Protein AF-A0A9P0ERM2-F1 (afdb_monomer)

pLDDT: mean 92.25, std 8.97, range [42.53, 98.69]

Organism: NCBI:txid160281

Foldseek 3Di:
DQPQADADEAEEEEAQQDADPPVVCVPQNGVQSLLVVLLVLLQVVVQVVDGNNHHYDYHYHYFHCAPPVGDDPCPVPHLYYHYDDDPDDCPDPDPSSVVVCVVLVPAPFKDKDFQPLDWDFAKDKFQFDPVQCVVVVVLCVVSIFIAGATDRIEMDGPPVRDDPQKDAGGDDPRYGGQWIDHQLRDTDGRGCLSDALVVRLVVVVVVCVVPVDDPVVNVVNNVRNPDDGDSSSVSNVVNVSSVRDD

InterPro domains:
  IPR029062 Class I glutamine amidotransferase-like [G3DSA:3.40.50.880] (44-106)
  IPR029062 Class I glutamine amidotransferase-like [G3DSA:3.40.50.880] (107-231)
  IPR029062 Class I glutamine amidotransferase-like [SSF52317] (65-201)
  IPR044992 Glutamine amidotransferase domain containing protein ChyE-like [PTHR42695] (108-242)

Solvent-accessible surface area (backbone atoms only — not comparable to full-atom values): 13890 Å² total; per-resi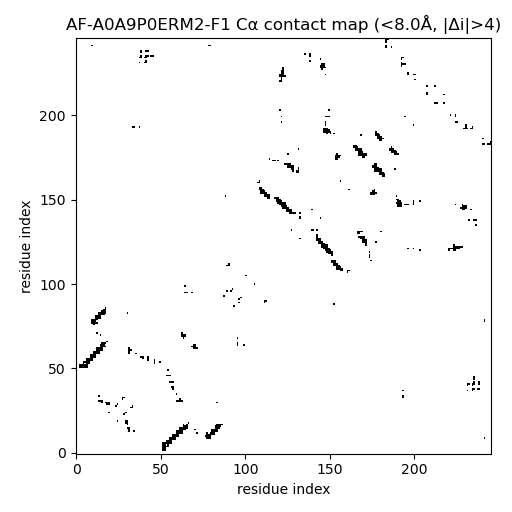due (Å²): 131,84,74,82,38,72,53,49,75,43,34,39,34,27,41,31,48,50,85,57,60,63,87,54,23,75,78,56,41,41,59,46,47,36,49,45,57,43,43,50,51,24,36,50,61,50,36,79,74,47,57,53,71,67,22,59,42,81,45,78,46,67,29,42,41,62,91,70,66,37,71,86,92,56,74,89,76,44,69,46,79,44,76,54,73,47,95,69,58,97,71,54,97,43,74,53,56,57,50,50,37,59,72,72,61,63,77,76,51,68,47,64,44,79,32,92,82,47,73,46,54,18,45,48,66,30,46,40,31,64,82,40,31,71,75,40,51,85,85,32,67,82,42,55,51,30,28,32,28,74,42,41,75,30,55,47,71,50,68,92,53,49,62,90,72,56,38,54,39,20,30,42,100,81,36,80,44,38,20,44,33,32,86,62,77,45,79,49,63,65,51,37,44,74,49,54,52,66,58,48,51,53,51,49,54,54,47,32,69,76,72,64,61,51,73,65,56,52,53,53,36,56,58,28,31,71,49,88,64,39,33,66,60,50,25,38,51,54,51,51,49,68,64,46,77,117

Radius of gyration: 18.24 Å; Cα contacts (8 Å, |Δi|>4): 408; chains: 1; bounding box: 44×38×58 Å

Mean predicted aligned error: 4.38 Å

Sequence (246 aa):
MAVTGKPRKLRLVTLRCFTIPDVIAQERGQFDRIFADWIDLAAEERNNKHGPSEQIAVEHQGYDVVDKDEYPQHLDKIDGLIITGSTASAYDDEPWVHKLSTFIKGSCGVRVAPNPKGWEIGVHEVGLNRPFVDRFPELLKAGNLSYQFLHQDNVSVEQAMLPANWVQVGTTPLCEVQGLFDPGHVLTLQGHPEFDSYINKLSTASLARARGFSNEEMHHYSQLIERGDSRQLAGQLVLEFFCQTS

Structure (mmCIF, N/CA/C/O backbone):
data_AF-A0A9P0ERM2-F1
#
_entry.id   AF-A0A9P0ERM2-F1
#
loop_
_atom_site.group_PDB
_atom_site.id
_atom_site.type_symbol
_atom_site.label_atom_id
_atom_site.label_alt_id
_atom_site.label_comp_id
_atom_site.label_asym_id
_atom_site.label_entity_id
_atom_site.label_seq_id
_atom_site.pdbx_PDB_ins_code
_atom_site.Cartn_x
_atom_site.Cartn_y
_atom_site.Cartn_z
_atom_site.occupancy
_atom_site.B_iso_or_equiv
_atom_site.auth_seq_id
_atom_site.auth_comp_id
_atom_site.auth_asym_id
_atom_site.auth_atom_id
_atom_site.pdbx_PDB_model_num
ATOM 1 N N . MET A 1 1 ? -15.573 15.125 35.779 1.00 42.53 1 MET A N 1
ATOM 2 C CA . MET A 1 1 ? -14.651 13.971 35.757 1.00 42.53 1 MET A CA 1
ATOM 3 C C . MET A 1 1 ? -14.365 13.672 34.298 1.00 42.53 1 MET A C 1
ATOM 5 O O . MET A 1 1 ? -15.318 13.442 33.567 1.00 42.53 1 MET A O 1
ATOM 9 N N . ALA A 1 2 ? -13.116 13.795 33.847 1.00 48.12 2 ALA A N 1
ATOM 10 C CA . ALA A 1 2 ? -12.763 13.419 32.481 1.00 48.12 2 ALA A CA 1
ATOM 11 C C . ALA A 1 2 ? -12.926 11.899 32.356 1.00 48.12 2 ALA A C 1
ATOM 13 O O . ALA A 1 2 ? -12.326 11.154 33.128 1.00 48.12 2 ALA A O 1
ATOM 14 N N . VAL A 1 3 ? -13.789 11.447 31.449 1.00 53.59 3 VAL A N 1
ATOM 15 C CA . VAL A 1 3 ? -13.937 10.024 31.141 1.00 53.59 3 VAL A CA 1
ATOM 16 C C . VAL A 1 3 ? -12.660 9.608 30.416 1.00 53.59 3 VAL A C 1
ATOM 18 O O . VAL A 1 3 ? -12.478 9.910 29.240 1.00 53.59 3 VAL A O 1
ATOM 21 N N . THR A 1 4 ? -11.732 8.978 31.132 1.00 58.62 4 THR A N 1
ATOM 22 C CA . THR A 1 4 ? -10.523 8.397 30.546 1.00 58.62 4 THR A CA 1
ATOM 23 C C . THR A 1 4 ? -10.911 7.089 29.857 1.00 58.62 4 THR A C 1
ATOM 25 O O . THR A 1 4 ? -10.848 6.018 30.460 1.00 58.62 4 THR A O 1
ATOM 28 N N . GLY A 1 5 ? -11.392 7.177 28.616 1.00 68.56 5 GLY A N 1
ATOM 29 C CA . GLY A 1 5 ? -11.561 6.006 27.758 1.00 68.56 5 GLY A CA 1
ATOM 30 C C . GLY A 1 5 ? -10.190 5.423 27.420 1.00 68.56 5 GLY A C 1
ATOM 31 O O . GLY A 1 5 ? -9.299 6.151 26.992 1.00 68.56 5 GLY A O 1
ATOM 32 N N . LYS A 1 6 ? -9.990 4.123 27.651 1.00 81.81 6 LYS A N 1
ATOM 33 C CA . LYS A 1 6 ? -8.801 3.425 27.148 1.00 81.81 6 LYS A CA 1
ATOM 34 C C . LYS A 1 6 ? -8.918 3.341 25.617 1.00 81.81 6 LYS A C 1
ATOM 36 O O . LYS A 1 6 ? -9.992 2.949 25.160 1.00 81.81 6 LYS A O 1
ATOM 41 N N . PRO A 1 7 ? -7.859 3.646 24.842 1.00 88.12 7 PRO A N 1
ATOM 42 C CA . PRO A 1 7 ? -7.905 3.518 23.388 1.00 88.12 7 PRO A CA 1
ATOM 43 C C . PRO A 1 7 ? -8.338 2.115 22.945 1.00 88.12 7 PRO A C 1
ATOM 45 O O . PRO A 1 7 ? -7.916 1.115 23.544 1.00 88.12 7 PRO A O 1
ATOM 48 N N . ARG A 1 8 ? -9.147 2.033 21.881 1.00 93.12 8 ARG A N 1
ATOM 49 C CA . ARG A 1 8 ? -9.412 0.776 21.172 1.00 93.12 8 ARG A CA 1
ATOM 50 C C . ARG A 1 8 ? -8.084 0.285 20.612 1.00 93.12 8 ARG A C 1
ATOM 52 O O . ARG A 1 8 ? -7.399 1.008 19.895 1.00 93.12 8 ARG A O 1
ATOM 59 N N . LYS A 1 9 ? -7.721 -0.947 20.949 1.00 95.25 9 LYS A N 1
ATOM 60 C CA . LYS A 1 9 ? -6.513 -1.575 20.427 1.00 95.25 9 LYS A CA 1
ATOM 61 C C . LYS A 1 9 ? -6.838 -2.311 19.126 1.00 95.25 9 LYS A C 1
ATOM 63 O O . LYS A 1 9 ? -7.780 -3.099 19.125 1.00 95.25 9 LYS A O 1
ATOM 68 N N . LEU A 1 10 ? -6.066 -2.060 18.070 1.00 96.25 10 LEU A N 1
ATOM 69 C CA . LEU A 1 10 ? -6.058 -2.839 16.829 1.00 96.25 10 LEU A CA 1
ATOM 70 C C . LEU A 1 10 ? -4.754 -3.631 16.749 1.00 96.25 10 LEU A C 1
ATOM 72 O O . LEU A 1 10 ? -3.684 -3.059 16.909 1.00 96.25 10 LEU A O 1
ATOM 76 N N . ARG A 1 11 ? -4.834 -4.937 16.520 1.00 97.38 11 ARG A N 1
ATOM 77 C CA . ARG A 1 11 ? -3.694 -5.851 16.401 1.00 97.38 11 ARG A CA 1
ATOM 78 C C . ARG A 1 11 ? -3.518 -6.194 14.932 1.00 97.38 11 ARG A C 1
ATOM 80 O O . ARG A 1 11 ? -4.272 -7.010 14.400 1.00 97.38 11 ARG A O 1
ATOM 87 N N . LEU A 1 12 ? -2.565 -5.544 14.282 1.00 97.88 12 LEU A N 1
ATOM 88 C CA . LEU A 1 12 ? -2.296 -5.721 12.863 1.00 97.88 12 LEU A CA 1
ATOM 89 C C . LEU A 1 12 ? -1.042 -6.567 12.675 1.00 97.88 12 LEU A C 1
ATOM 91 O O . LEU A 1 12 ? -0.016 -6.351 13.323 1.00 97.88 12 LEU A O 1
ATOM 95 N N . VAL A 1 13 ? -1.137 -7.537 11.773 1.00 98.00 13 VAL A N 1
ATOM 96 C CA . VAL A 1 13 ? -0.004 -8.367 11.374 1.00 98.00 13 VAL A CA 1
ATOM 97 C C . VAL A 1 13 ? 0.406 -8.032 9.948 1.00 98.00 13 VAL A C 1
ATOM 99 O O . VAL A 1 13 ? -0.425 -8.081 9.046 1.00 98.00 13 VAL A O 1
ATOM 102 N N . THR A 1 14 ? 1.694 -7.776 9.735 1.00 98.38 14 THR A N 1
ATOM 103 C CA . THR A 1 14 ? 2.283 -7.608 8.404 1.00 98.38 14 THR A CA 1
ATOM 104 C C . THR A 1 14 ? 2.993 -8.892 7.977 1.00 98.38 14 THR A C 1
ATOM 106 O O . THR A 1 14 ? 3.974 -9.306 8.596 1.00 98.38 14 THR A O 1
ATOM 109 N N . LEU A 1 15 ? 2.520 -9.508 6.895 1.00 98.12 15 LEU A N 1
ATOM 110 C CA . LEU A 1 15 ? 3.187 -10.600 6.190 1.00 98.12 15 LEU A CA 1
ATOM 111 C C . LEU A 1 15 ? 4.161 -9.999 5.171 1.00 98.12 15 LEU A C 1
ATOM 113 O O . LEU A 1 15 ? 3.762 -9.522 4.104 1.00 98.12 15 LEU A O 1
ATOM 117 N N . ARG A 1 16 ? 5.445 -9.977 5.529 1.00 96.88 16 ARG A N 1
ATOM 118 C CA . ARG A 1 16 ? 6.515 -9.406 4.714 1.00 96.88 16 ARG A CA 1
ATOM 119 C C . ARG A 1 16 ? 6.879 -10.365 3.586 1.00 96.88 16 ARG A C 1
ATOM 121 O O . ARG A 1 16 ? 7.437 -11.431 3.830 1.00 96.88 16 ARG A O 1
ATOM 128 N N . CYS A 1 17 ? 6.599 -9.935 2.360 1.00 96.19 17 CYS A N 1
ATOM 129 C CA . CYS A 1 17 ? 6.846 -10.675 1.121 1.00 96.19 17 CYS A CA 1
ATOM 130 C C . CYS A 1 17 ? 8.149 -10.257 0.411 1.00 96.19 17 CYS A C 1
ATOM 132 O O . CYS A 1 17 ? 8.432 -10.690 -0.703 1.00 96.19 17 CYS A O 1
ATOM 134 N N . PHE A 1 18 ? 8.947 -9.386 1.034 1.00 91.25 18 PHE A N 1
ATOM 135 C CA . PHE A 1 18 ? 10.238 -8.959 0.508 1.00 91.25 18 PHE A CA 1
ATOM 136 C C . PHE A 1 18 ? 11.150 -8.447 1.617 1.00 91.25 18 PHE A C 1
ATOM 138 O O . PHE A 1 18 ? 10.735 -7.631 2.445 1.00 91.25 18 PHE A O 1
ATOM 145 N N . THR A 1 19 ? 12.407 -8.875 1.581 1.00 90.31 19 THR A N 1
ATOM 146 C CA . THR A 1 19 ? 13.454 -8.362 2.462 1.00 90.31 19 THR A CA 1
ATOM 147 C C . THR A 1 19 ? 14.163 -7.196 1.786 1.00 90.31 19 THR A C 1
ATOM 149 O O . THR A 1 19 ? 14.868 -7.345 0.787 1.00 90.31 19 THR A O 1
ATOM 152 N N . ILE A 1 20 ? 13.981 -6.006 2.353 1.00 87.75 20 ILE A N 1
ATOM 153 C CA . ILE A 1 20 ? 14.678 -4.793 1.937 1.00 87.75 20 ILE A CA 1
ATOM 154 C C . ILE A 1 20 ? 16.179 -4.970 2.223 1.00 87.75 20 ILE A C 1
ATOM 156 O O . ILE A 1 20 ? 16.528 -5.392 3.330 1.00 87.75 20 ILE A O 1
ATOM 160 N N . PRO A 1 21 ? 17.080 -4.616 1.283 1.00 85.25 21 PRO A N 1
ATOM 161 C CA . PRO A 1 21 ? 18.519 -4.662 1.524 1.00 85.25 21 PRO A CA 1
ATOM 162 C C . PRO A 1 21 ? 18.934 -3.893 2.786 1.00 85.25 21 PRO A C 1
ATOM 164 O O . PRO A 1 21 ? 18.476 -2.770 3.005 1.00 85.25 21 PRO A O 1
ATOM 167 N N . ASP A 1 22 ? 19.862 -4.458 3.565 1.00 86.50 22 ASP A N 1
ATOM 168 C CA . ASP A 1 22 ? 20.266 -3.947 4.887 1.00 86.50 22 ASP A CA 1
ATOM 169 C C . ASP A 1 22 ? 20.599 -2.454 4.909 1.00 86.50 22 ASP A C 1
ATOM 171 O O . ASP A 1 22 ? 20.231 -1.752 5.845 1.00 86.50 22 ASP A O 1
ATOM 175 N N . VAL A 1 23 ? 21.257 -1.946 3.864 1.00 81.19 23 VAL A N 1
ATOM 176 C CA . VAL A 1 23 ? 21.637 -0.526 3.765 1.00 81.19 23 VAL A CA 1
ATOM 177 C C . VAL A 1 23 ? 20.432 0.419 3.814 1.00 81.19 23 VAL A C 1
ATOM 179 O O . VAL A 1 23 ? 20.548 1.520 4.337 1.00 81.19 23 VAL A O 1
ATOM 182 N N . ILE A 1 24 ? 19.276 -0.013 3.306 1.00 81.38 24 ILE A N 1
ATOM 183 C CA . ILE A 1 24 ? 18.017 0.743 3.356 1.00 81.38 24 ILE A CA 1
ATOM 184 C C . ILE A 1 24 ? 17.272 0.405 4.651 1.00 81.38 24 ILE A C 1
ATOM 186 O O . ILE A 1 24 ? 16.759 1.297 5.328 1.00 81.38 24 ILE A O 1
ATOM 190 N N . ALA A 1 25 ? 17.244 -0.877 5.027 1.00 87.62 25 ALA A N 1
ATOM 191 C CA . ALA A 1 25 ? 16.528 -1.344 6.209 1.00 87.62 25 ALA A CA 1
ATOM 192 C C . ALA A 1 25 ? 17.102 -0.791 7.525 1.00 87.62 25 ALA A C 1
ATOM 194 O O . ALA A 1 25 ? 16.366 -0.633 8.493 1.00 87.62 25 ALA A O 1
ATOM 195 N N . GLN A 1 26 ? 18.390 -0.445 7.577 1.00 87.69 26 GLN A N 1
ATOM 196 C CA . GLN A 1 26 ? 18.988 0.233 8.731 1.00 87.69 26 GLN A CA 1
ATOM 197 C C . GLN A 1 26 ? 18.432 1.648 8.946 1.00 87.69 26 GLN A C 1
ATOM 199 O O . GLN A 1 26 ? 18.364 2.104 10.084 1.00 87.69 26 GLN A O 1
ATOM 204 N N . GLU A 1 27 ? 18.032 2.337 7.875 1.00 86.06 27 GLU A N 1
ATOM 205 C CA . GLU A 1 27 ? 17.506 3.705 7.940 1.00 86.06 27 GLU A CA 1
ATOM 206 C C . GLU A 1 27 ? 15.979 3.731 8.078 1.00 86.06 27 GLU A C 1
ATOM 208 O O . GLU A 1 27 ? 15.435 4.558 8.807 1.00 86.06 27 GLU A O 1
ATOM 213 N N . ARG A 1 28 ? 15.278 2.842 7.363 1.00 87.25 28 ARG A N 1
ATOM 214 C CA . ARG A 1 28 ? 13.808 2.850 7.244 1.00 87.25 28 ARG A CA 1
ATOM 215 C C . ARG A 1 28 ? 13.112 1.670 7.923 1.00 87.25 28 ARG A C 1
ATOM 217 O O . ARG A 1 28 ? 11.892 1.674 8.047 1.00 87.25 28 ARG A O 1
ATOM 224 N N . GLY A 1 29 ? 13.866 0.668 8.361 1.00 92.38 29 GLY A N 1
ATOM 225 C CA . GLY A 1 29 ? 13.322 -0.626 8.751 1.00 92.38 29 GLY A CA 1
ATOM 226 C C . GLY A 1 29 ? 12.928 -1.490 7.550 1.00 92.38 29 GLY A C 1
ATOM 227 O O . GLY A 1 29 ? 12.983 -1.075 6.393 1.00 92.38 29 GLY A O 1
ATOM 228 N N . GLN A 1 30 ? 12.548 -2.730 7.846 1.00 94.25 30 GLN A N 1
ATOM 229 C CA . GLN A 1 30 ? 11.901 -3.625 6.886 1.00 94.25 30 GLN A CA 1
ATOM 230 C C . GLN A 1 30 ? 10.444 -3.186 6.641 1.00 94.25 30 GLN A C 1
ATOM 232 O O . GLN A 1 30 ? 9.932 -2.313 7.347 1.00 94.25 30 GLN A O 1
ATOM 237 N N . PHE A 1 31 ? 9.749 -3.777 5.661 1.00 93.69 31 PHE A N 1
ATOM 238 C CA . PHE A 1 31 ? 8.382 -3.351 5.321 1.00 93.69 31 PHE A CA 1
ATOM 239 C C . PHE A 1 31 ? 7.397 -3.394 6.492 1.00 93.69 31 PHE A C 1
ATOM 241 O O . PHE A 1 31 ? 6.557 -2.511 6.609 1.00 93.69 31 PHE A O 1
ATOM 248 N N . ASP A 1 32 ? 7.526 -4.355 7.400 1.00 94.56 32 ASP A N 1
ATOM 249 C CA . ASP A 1 32 ? 6.744 -4.412 8.635 1.00 94.56 32 ASP A CA 1
ATOM 250 C C . ASP A 1 32 ? 6.894 -3.150 9.492 1.00 94.56 32 ASP A C 1
ATOM 252 O O . ASP A 1 32 ? 5.901 -2.672 10.038 1.00 94.56 32 ASP A O 1
ATOM 256 N N . ARG A 1 33 ? 8.088 -2.545 9.541 1.00 95.81 33 ARG A N 1
ATOM 257 C CA . ARG A 1 33 ? 8.290 -1.255 10.210 1.00 95.81 33 ARG A CA 1
ATOM 258 C C . ARG A 1 33 ? 7.727 -0.086 9.401 1.00 95.81 33 ARG A C 1
ATOM 260 O O . ARG A 1 33 ? 7.087 0.778 9.988 1.00 95.81 33 ARG A O 1
ATOM 267 N N . ILE A 1 34 ? 7.923 -0.078 8.082 1.00 95.56 34 ILE A N 1
ATOM 268 C CA . ILE A 1 34 ? 7.422 0.986 7.191 1.00 95.56 34 ILE A CA 1
ATOM 269 C C . ILE A 1 34 ? 5.892 1.087 7.268 1.00 95.56 34 ILE A C 1
ATOM 271 O O . ILE A 1 34 ? 5.355 2.179 7.446 1.00 95.56 34 ILE A O 1
ATOM 275 N N . PHE A 1 35 ? 5.189 -0.047 7.187 1.00 97.19 35 PHE A N 1
ATOM 276 C CA . PHE A 1 35 ? 3.737 -0.091 7.359 1.00 97.19 35 PHE A CA 1
ATOM 277 C C . PHE A 1 35 ? 3.322 0.319 8.773 1.00 97.19 35 PHE A C 1
ATOM 279 O O . PHE A 1 35 ? 2.360 1.070 8.913 1.00 97.19 35 PHE A O 1
ATOM 286 N N . ALA A 1 36 ? 4.050 -0.121 9.807 1.00 97.50 36 ALA A N 1
ATOM 287 C CA . ALA A 1 36 ? 3.749 0.264 11.182 1.00 97.50 36 ALA A CA 1
ATOM 288 C C . ALA A 1 36 ? 3.816 1.784 11.381 1.00 97.50 36 ALA A C 1
ATOM 290 O O . ALA A 1 36 ? 2.845 2.377 11.841 1.00 97.50 36 ALA A O 1
ATOM 291 N N . ASP A 1 37 ? 4.906 2.422 10.946 1.00 96.81 37 ASP A N 1
ATOM 292 C CA . ASP A 1 37 ? 5.088 3.874 11.047 1.00 96.81 37 ASP A CA 1
ATOM 293 C C . ASP A 1 37 ? 4.026 4.644 10.246 1.00 96.81 37 ASP A C 1
ATOM 295 O O . ASP A 1 37 ? 3.493 5.654 10.708 1.00 96.81 37 ASP A O 1
ATOM 299 N N . TRP A 1 38 ? 3.681 4.158 9.050 1.00 97.38 38 TRP A N 1
ATOM 300 C CA . TRP A 1 38 ? 2.667 4.784 8.201 1.00 97.38 38 TRP A CA 1
ATOM 301 C C . TRP A 1 38 ? 1.256 4.712 8.808 1.00 97.38 38 TRP A C 1
ATOM 303 O O . TRP A 1 38 ? 0.516 5.698 8.777 1.00 97.38 38 TRP A O 1
ATOM 313 N N . ILE A 1 39 ? 0.894 3.575 9.406 1.00 98.19 39 ILE A N 1
ATOM 314 C CA . ILE A 1 39 ? -0.397 3.391 10.080 1.00 98.19 39 ILE A CA 1
ATOM 315 C C . ILE A 1 39 ? -0.441 4.116 11.431 1.00 98.19 39 ILE A C 1
ATOM 317 O O . ILE A 1 39 ? -1.478 4.685 1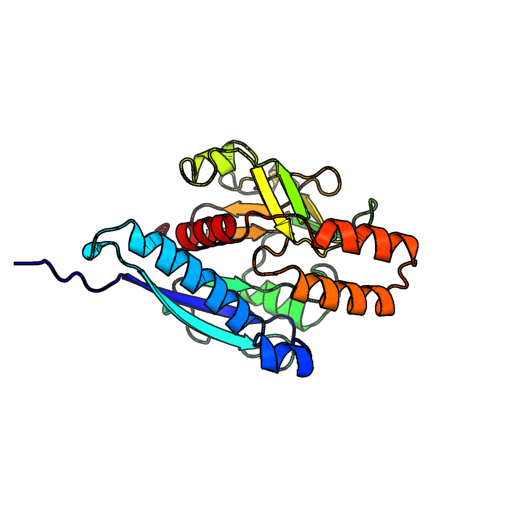1.773 1.00 98.19 39 ILE A O 1
ATOM 321 N N . ASP A 1 40 ? 0.662 4.153 12.179 1.00 97.88 40 ASP A N 1
ATOM 322 C CA . ASP A 1 40 ? 0.748 4.898 13.439 1.00 97.88 40 ASP A CA 1
ATOM 323 C C . ASP A 1 40 ? 0.570 6.403 13.203 1.00 97.88 40 ASP A C 1
ATOM 325 O O . ASP A 1 40 ? -0.166 7.052 13.949 1.00 97.88 40 ASP A O 1
ATOM 329 N N . LEU A 1 41 ? 1.142 6.945 12.121 1.00 97.50 41 LEU A N 1
ATOM 330 C CA . LEU A 1 41 ? 0.906 8.331 11.709 1.00 97.50 41 LEU A CA 1
ATOM 331 C C . LEU A 1 41 ? -0.579 8.585 11.408 1.00 97.50 41 LEU A C 1
ATOM 333 O O . LEU A 1 41 ? -1.154 9.563 11.888 1.00 97.50 41 LEU A O 1
ATOM 337 N N . ALA A 1 42 ? -1.229 7.690 10.659 1.00 97.81 42 ALA A N 1
ATOM 338 C CA . ALA A 1 42 ? -2.662 7.798 10.386 1.00 97.81 42 ALA A CA 1
ATOM 339 C C . ALA A 1 42 ? -3.500 7.733 11.676 1.00 97.81 42 ALA A C 1
ATOM 341 O O . ALA A 1 42 ? -4.483 8.467 11.824 1.00 97.81 42 ALA A O 1
ATOM 342 N N . ALA A 1 43 ? -3.100 6.885 12.631 1.00 97.56 43 ALA A N 1
ATOM 343 C CA . ALA A 1 43 ? -3.759 6.764 13.925 1.00 97.56 43 ALA A CA 1
ATOM 344 C C . ALA A 1 43 ? -3.590 8.036 14.757 1.00 97.56 43 ALA A C 1
ATOM 346 O O . ALA A 1 43 ? -4.572 8.507 15.326 1.00 97.56 43 ALA A O 1
ATOM 347 N N . GLU A 1 44 ? -2.400 8.636 14.780 1.00 97.00 44 GLU A N 1
ATOM 348 C CA . GLU A 1 44 ? -2.137 9.916 15.441 1.00 97.00 44 GLU A CA 1
ATOM 349 C C . GLU A 1 44 ? -2.990 11.049 14.847 1.00 97.00 44 GLU A C 1
ATOM 351 O O . GLU A 1 44 ? -3.692 11.757 15.575 1.00 97.00 44 GLU A O 1
ATOM 356 N N . GLU A 1 45 ? -3.007 11.190 13.520 1.00 95.75 45 GLU A N 1
ATOM 357 C CA . GLU A 1 45 ? -3.801 12.211 12.828 1.00 95.75 45 GLU A CA 1
ATOM 358 C C . GLU A 1 45 ? -5.303 12.060 13.085 1.00 95.75 45 GLU A C 1
ATOM 360 O O . GLU A 1 45 ? -6.014 13.056 13.268 1.00 95.75 45 GLU A O 1
ATOM 365 N N . ARG A 1 46 ? -5.793 10.816 13.117 1.00 94.06 46 ARG A N 1
ATOM 366 C CA . ARG A 1 46 ? -7.174 10.503 13.484 1.00 94.06 46 ARG A CA 1
ATOM 367 C C . ARG A 1 46 ? -7.435 10.871 14.941 1.00 94.06 46 ARG A C 1
ATOM 369 O O . ARG A 1 46 ? -8.394 11.583 15.230 1.00 94.06 46 ARG A O 1
ATOM 376 N N . ASN A 1 47 ? -6.586 10.416 15.852 1.00 95.62 47 ASN A N 1
ATOM 377 C CA . ASN A 1 47 ? -6.699 10.624 17.291 1.00 95.62 47 ASN A CA 1
ATOM 378 C C . ASN A 1 47 ? -6.734 12.109 17.676 1.00 95.62 47 ASN A C 1
ATOM 380 O O . ASN A 1 47 ? -7.523 12.489 18.541 1.00 95.62 47 ASN A O 1
ATOM 384 N N . ASN A 1 48 ? -5.980 12.957 16.971 1.00 95.19 48 ASN A N 1
ATOM 385 C CA . ASN A 1 48 ? -5.987 14.415 17.144 1.00 95.19 48 ASN A CA 1
ATOM 386 C C . ASN A 1 48 ? -7.344 15.075 16.832 1.00 95.19 48 ASN A C 1
ATOM 388 O O . ASN A 1 48 ? -7.593 16.204 17.255 1.00 95.19 48 ASN A O 1
ATOM 392 N N . LYS A 1 49 ? -8.228 14.386 16.100 1.00 93.00 49 LYS A N 1
ATOM 393 C CA . LYS A 1 49 ? -9.566 14.867 15.716 1.00 93.00 49 LYS A CA 1
ATOM 394 C C . LYS A 1 49 ? -10.696 14.256 16.554 1.00 93.00 49 LYS A C 1
ATOM 396 O O . LYS A 1 49 ? -11.847 14.637 16.359 1.00 93.00 49 LYS A O 1
ATOM 401 N N . HIS A 1 50 ? -10.395 13.326 17.463 1.00 92.12 50 HIS A N 1
ATOM 402 C CA . HIS A 1 50 ? -11.396 12.520 18.168 1.00 92.12 50 HIS A CA 1
ATOM 403 C C . HIS A 1 50 ? -11.261 12.602 19.693 1.00 92.12 50 HIS A C 1
ATOM 405 O O . HIS A 1 50 ? -10.195 12.894 20.236 1.00 92.12 50 HIS A O 1
ATOM 411 N N . GLY A 1 51 ? -12.353 12.329 20.413 1.00 91.62 51 GLY A N 1
ATOM 412 C CA . GLY A 1 51 ? -12.349 12.333 21.877 1.00 91.62 51 GLY A CA 1
ATOM 413 C C . GLY A 1 51 ? -11.602 11.132 22.485 1.00 91.62 51 GLY A C 1
ATOM 414 O O . GLY A 1 51 ? -11.315 10.160 21.784 1.00 91.62 51 GLY A O 1
ATOM 415 N N . PRO A 1 52 ? -11.320 11.132 23.805 1.00 88.94 52 PRO A N 1
ATOM 416 C CA . PRO A 1 52 ? -10.622 10.031 24.486 1.00 88.94 52 PRO A CA 1
ATOM 417 C C . PRO A 1 52 ? -11.262 8.642 24.317 1.00 88.94 52 PRO A C 1
ATOM 419 O O . PRO A 1 52 ? -10.561 7.636 24.318 1.00 88.94 52 PRO A O 1
ATOM 422 N N . SER A 1 53 ? -12.588 8.565 24.167 1.00 88.25 53 SER A N 1
ATOM 423 C CA . SER A 1 53 ? -13.325 7.305 23.975 1.00 88.25 53 SER A CA 1
ATOM 424 C C . SER A 1 53 ? -13.201 6.708 22.573 1.00 88.25 53 SER A C 1
ATOM 426 O O . SER A 1 53 ? -13.579 5.560 22.370 1.00 88.25 53 SER A O 1
ATOM 428 N N . GLU A 1 54 ? -12.706 7.482 21.614 1.00 90.75 54 GLU A N 1
ATOM 429 C CA . GLU A 1 54 ? -12.618 7.114 20.197 1.00 90.75 54 GLU A CA 1
ATOM 430 C C . GLU A 1 54 ? -11.169 6.911 19.746 1.00 90.75 54 GLU A C 1
ATOM 432 O O . GLU A 1 54 ? -10.912 6.689 18.564 1.00 90.75 54 GLU A O 1
ATOM 437 N N . GLN A 1 55 ? -10.224 7.006 20.682 1.00 94.62 55 GLN A N 1
ATOM 438 C CA . GLN A 1 55 ? -8.800 6.860 20.422 1.00 94.62 55 GLN A CA 1
ATOM 439 C C . GLN A 1 55 ? -8.470 5.442 19.967 1.00 94.62 55 GLN A C 1
ATOM 441 O O . GLN A 1 55 ? -9.037 4.467 20.470 1.00 94.62 55 GLN A O 1
ATOM 446 N N . ILE A 1 56 ? -7.501 5.334 19.067 1.00 95.38 56 ILE A N 1
ATOM 447 C CA . ILE A 1 56 ? -7.007 4.066 18.538 1.00 95.38 56 ILE A CA 1
ATOM 448 C C . ILE A 1 56 ? -5.526 3.929 18.859 1.00 95.38 56 ILE A C 1
ATOM 450 O O . ILE A 1 56 ? -4.755 4.871 18.701 1.00 95.38 56 ILE A O 1
ATOM 454 N N . ALA A 1 57 ? -5.135 2.744 19.310 1.00 95.75 57 ALA A N 1
ATOM 455 C CA . ALA A 1 57 ? -3.742 2.348 19.439 1.00 95.75 57 ALA A CA 1
ATOM 456 C C . ALA A 1 57 ? -3.515 1.089 18.606 1.00 95.75 57 ALA A C 1
ATOM 458 O O . ALA A 1 57 ? -4.291 0.136 18.712 1.00 95.75 57 ALA A O 1
ATOM 459 N N . VAL A 1 58 ? -2.458 1.076 17.801 1.00 97.50 58 VAL A N 1
ATOM 460 C CA . VAL A 1 58 ? -2.144 -0.056 16.933 1.00 97.50 58 VAL A CA 1
ATOM 461 C C . VAL A 1 58 ? -0.994 -0.858 17.539 1.00 97.50 58 VAL A C 1
ATOM 463 O O . VAL A 1 58 ? -0.016 -0.312 18.042 1.00 97.50 58 VAL A O 1
ATOM 466 N N . GLU A 1 59 ? -1.158 -2.173 17.579 1.00 97.69 59 GLU A N 1
ATOM 467 C CA . GLU A 1 59 ? -0.137 -3.141 17.951 1.00 97.69 59 GLU A CA 1
ATOM 468 C C . GLU A 1 59 ? 0.270 -3.886 16.685 1.00 97.69 59 GLU A C 1
ATOM 470 O O . GLU A 1 59 ? -0.570 -4.512 16.040 1.00 97.69 59 GLU A O 1
ATOM 475 N N . HIS A 1 60 ? 1.552 -3.798 16.339 1.00 98.06 60 HIS A N 1
ATOM 476 C CA . HIS A 1 60 ? 2.093 -4.334 15.094 1.00 98.06 60 HIS A CA 1
ATOM 477 C C . HIS A 1 60 ? 2.927 -5.582 15.348 1.00 98.06 60 HIS A C 1
ATOM 479 O O . HIS A 1 60 ? 3.709 -5.636 16.302 1.00 98.06 60 HIS A O 1
ATOM 485 N N . GLN A 1 61 ? 2.818 -6.557 14.452 1.00 97.38 61 GLN A N 1
ATOM 486 C CA . GLN A 1 61 ? 3.694 -7.722 14.426 1.00 97.38 61 GLN A CA 1
ATOM 487 C C . GLN A 1 61 ? 4.048 -8.099 12.982 1.00 97.38 61 GLN A C 1
ATOM 489 O O . GLN A 1 61 ? 3.172 -8.210 12.131 1.00 97.38 61 GLN A O 1
ATOM 494 N N . GLY A 1 62 ? 5.337 -8.300 12.709 1.00 97.31 62 GLY A N 1
ATOM 495 C CA . GLY A 1 62 ? 5.846 -8.696 11.396 1.00 97.31 62 GLY A CA 1
ATOM 496 C C . GLY A 1 62 ? 6.184 -10.184 11.326 1.00 97.31 62 GLY A C 1
ATOM 497 O O . GLY A 1 62 ? 6.712 -10.742 12.289 1.00 97.31 62 GLY A O 1
ATOM 498 N N . TYR A 1 63 ? 5.913 -10.802 10.178 1.00 97.69 63 TYR A N 1
ATOM 499 C CA . TYR A 1 63 ? 6.289 -12.178 9.855 1.00 97.69 63 TYR A CA 1
ATOM 500 C C . TYR A 1 63 ? 6.949 -12.233 8.480 1.00 97.69 63 TYR A C 1
ATOM 502 O O . TYR A 1 63 ? 6.416 -11.682 7.518 1.00 97.69 63 TYR A O 1
ATOM 510 N N . ASP A 1 64 ? 8.102 -12.890 8.386 1.00 97.25 64 ASP A N 1
ATOM 511 C CA . ASP A 1 64 ? 8.816 -13.081 7.125 1.00 97.25 64 ASP A CA 1
ATOM 512 C C . ASP A 1 64 ? 8.346 -14.367 6.442 1.00 97.25 64 ASP A C 1
ATOM 514 O O . ASP A 1 64 ? 8.762 -15.470 6.806 1.00 97.25 64 ASP A O 1
ATOM 518 N N . VAL A 1 65 ? 7.449 -14.221 5.466 1.00 97.25 65 VAL A N 1
ATOM 519 C CA . VAL A 1 65 ? 6.805 -15.370 4.815 1.00 97.25 65 VAL A CA 1
ATOM 520 C C . VAL A 1 65 ? 7.637 -15.965 3.678 1.00 97.25 65 VAL A C 1
ATOM 522 O O . VAL A 1 65 ? 7.283 -17.031 3.176 1.00 97.25 65 VAL A O 1
ATOM 525 N N . VAL A 1 66 ? 8.720 -15.294 3.269 1.00 96.19 66 VAL A N 1
ATOM 526 C CA . VAL A 1 66 ? 9.538 -15.687 2.111 1.00 96.19 66 VAL A CA 1
ATOM 527 C C . VAL A 1 66 ? 10.818 -16.363 2.567 1.00 96.19 66 VAL A C 1
ATOM 529 O O . VAL A 1 66 ? 11.043 -17.527 2.244 1.00 96.19 66 VAL A O 1
ATOM 532 N N . ASP A 1 67 ? 11.639 -15.661 3.347 1.00 95.00 67 ASP A N 1
ATOM 533 C CA . ASP A 1 67 ? 12.987 -16.124 3.680 1.00 95.00 67 ASP A CA 1
ATOM 534 C C . ASP A 1 67 ? 12.989 -17.040 4.908 1.00 95.00 67 ASP A C 1
ATOM 536 O O . ASP A 1 67 ? 13.836 -17.928 5.031 1.00 95.00 67 ASP A O 1
ATOM 540 N N . LYS A 1 68 ? 12.043 -16.831 5.833 1.00 96.44 68 LYS A N 1
ATOM 541 C CA . LYS A 1 68 ? 11.960 -17.592 7.093 1.00 96.44 68 LYS A CA 1
ATOM 542 C C . LYS A 1 68 ? 10.749 -18.508 7.201 1.00 96.44 68 LYS A C 1
ATOM 544 O O . LYS A 1 68 ? 10.685 -19.301 8.139 1.00 96.44 68 LYS A O 1
ATOM 549 N N . ASP A 1 69 ? 9.816 -18.409 6.259 1.00 96.38 69 ASP A N 1
ATOM 550 C CA . ASP A 1 69 ? 8.581 -19.193 6.245 1.00 96.38 69 ASP A CA 1
ATOM 551 C C . ASP A 1 69 ? 7.750 -19.047 7.544 1.00 96.38 69 ASP A C 1
ATOM 553 O O . ASP A 1 69 ? 7.135 -19.993 8.047 1.00 96.38 69 ASP A O 1
ATOM 557 N N . GLU A 1 70 ? 7.750 -17.843 8.120 1.00 96.75 70 GLU A N 1
ATOM 558 C CA . GLU A 1 70 ? 7.093 -17.532 9.388 1.00 96.75 70 GLU A CA 1
ATOM 559 C C . GLU A 1 70 ? 5.670 -17.011 9.150 1.00 96.75 70 GLU A C 1
ATOM 561 O O . GLU A 1 70 ? 5.442 -16.149 8.311 1.00 96.75 70 GLU A O 1
ATOM 566 N N . TYR A 1 71 ? 4.701 -17.503 9.927 1.00 96.81 71 TYR A N 1
ATOM 567 C CA . TYR A 1 71 ? 3.294 -17.094 9.854 1.00 96.81 71 TYR A CA 1
ATOM 568 C C . TYR A 1 71 ? 2.695 -16.981 11.267 1.00 96.81 71 TYR A C 1
ATOM 570 O O . TYR A 1 71 ? 3.133 -17.698 12.179 1.00 96.81 71 TYR A O 1
ATOM 578 N N . PRO A 1 72 ? 1.668 -16.136 11.483 1.00 95.56 72 PRO A N 1
ATOM 579 C CA . PRO A 1 72 ? 0.969 -16.079 12.761 1.00 95.56 72 PRO A CA 1
ATOM 580 C C . PRO A 1 72 ? 0.236 -17.396 13.044 1.00 95.56 72 PRO A C 1
ATOM 582 O O . PRO A 1 72 ? -0.5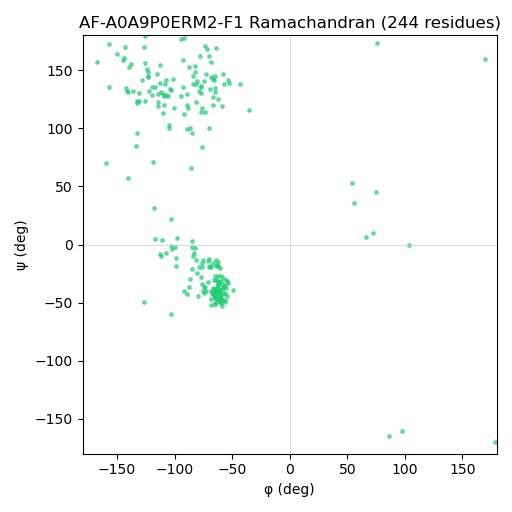17 -17.906 12.218 1.00 95.56 72 PRO A O 1
ATOM 585 N N . GLN A 1 73 ? 0.419 -17.934 14.252 1.00 92.50 73 GLN A N 1
ATOM 586 C CA . GLN A 1 73 ? -0.208 -19.198 14.671 1.00 92.50 73 GLN A CA 1
ATOM 587 C C . GLN A 1 73 ? -1.681 -19.044 15.086 1.00 92.50 73 GLN A C 1
ATOM 589 O O . GLN A 1 73 ? -2.416 -20.028 15.139 1.00 92.50 73 GLN A O 1
ATOM 594 N N . HIS A 1 74 ? -2.111 -17.819 15.403 1.00 92.06 74 HIS A N 1
ATOM 595 C CA . HIS A 1 74 ? -3.417 -17.520 15.993 1.00 92.06 74 HIS A CA 1
ATOM 596 C C . HIS A 1 74 ? -4.088 -16.343 15.279 1.00 92.06 74 HIS A C 1
ATOM 598 O O . HIS A 1 74 ? -3.981 -15.196 15.715 1.00 92.06 74 HIS A O 1
ATOM 604 N N . LEU A 1 75 ? -4.786 -16.628 14.176 1.00 91.12 75 LEU A N 1
ATOM 605 C CA . LEU A 1 75 ? -5.548 -15.620 13.426 1.00 91.12 75 LEU A CA 1
ATOM 606 C C . LEU A 1 75 ? -6.767 -15.087 14.200 1.00 91.12 75 LEU A C 1
ATOM 608 O O . LEU A 1 75 ? -7.243 -13.996 13.923 1.00 91.12 75 LEU A O 1
ATOM 612 N N . ASP A 1 76 ? -7.241 -15.812 15.213 1.00 91.94 76 ASP A N 1
ATOM 613 C CA . ASP A 1 76 ? -8.311 -15.393 16.129 1.00 91.94 76 ASP A CA 1
ATOM 614 C C . ASP A 1 76 ? -7.891 -14.260 17.085 1.00 91.94 76 ASP A C 1
ATOM 616 O O . ASP A 1 76 ? -8.728 -13.658 17.759 1.00 91.94 76 ASP A O 1
ATOM 620 N N . LYS A 1 77 ? -6.587 -13.968 17.164 1.00 93.50 77 LYS A N 1
ATOM 621 C CA . LYS A 1 77 ? -6.022 -12.952 18.062 1.00 93.50 77 LYS A CA 1
ATOM 622 C C . LYS A 1 77 ? -5.650 -11.651 17.365 1.00 93.50 77 LYS A C 1
ATOM 624 O O . LYS A 1 77 ? -5.190 -10.745 18.060 1.00 93.50 77 LYS A O 1
ATOM 629 N N . ILE A 1 78 ? -5.835 -11.554 16.055 1.00 94.88 78 ILE A N 1
ATOM 630 C CA . ILE A 1 78 ? -5.503 -10.362 15.273 1.00 94.88 78 ILE A CA 1
ATOM 631 C C . ILE A 1 78 ? -6.778 -9.717 14.740 1.00 94.88 78 ILE A C 1
ATOM 633 O O . ILE A 1 78 ? -7.796 -10.384 14.578 1.00 94.88 78 ILE A O 1
ATOM 637 N N . ASP A 1 79 ? -6.713 -8.416 14.489 1.00 95.44 79 ASP A N 1
ATOM 638 C CA . ASP A 1 79 ? -7.825 -7.640 13.938 1.00 95.44 79 ASP A CA 1
ATOM 639 C C . ASP A 1 79 ? -7.669 -7.430 12.420 1.00 95.44 79 ASP A C 1
ATOM 641 O O . ASP A 1 79 ? -8.649 -7.149 11.737 1.00 95.44 79 ASP A O 1
ATOM 645 N N . GLY A 1 80 ? -6.459 -7.598 11.871 1.00 95.69 80 GLY A N 1
ATOM 646 C CA . GLY A 1 80 ? -6.217 -7.467 10.436 1.00 95.69 80 GLY A CA 1
ATOM 647 C C . GLY A 1 80 ? -4.856 -7.991 9.980 1.00 95.69 80 GLY A C 1
ATOM 648 O O . GLY A 1 80 ? -3.906 -8.078 10.763 1.00 95.69 80 GLY A O 1
ATOM 649 N N . LEU A 1 81 ? -4.781 -8.328 8.692 1.00 96.88 81 LEU A N 1
ATOM 650 C CA . LEU A 1 81 ? -3.555 -8.697 7.987 1.00 96.88 81 LEU A CA 1
ATOM 651 C C . LEU A 1 81 ? -3.212 -7.629 6.944 1.00 96.88 81 LEU A C 1
ATOM 653 O O . LEU A 1 81 ? -4.086 -7.153 6.224 1.00 96.88 81 LEU A O 1
ATOM 657 N N . ILE A 1 82 ? -1.927 -7.313 6.836 1.00 97.88 82 ILE A N 1
ATOM 658 C CA . ILE A 1 82 ? -1.320 -6.544 5.752 1.00 97.88 82 ILE A CA 1
ATOM 659 C C . ILE A 1 82 ? -0.376 -7.493 5.021 1.00 97.88 82 ILE A C 1
ATOM 661 O O . ILE A 1 82 ? 0.446 -8.156 5.648 1.00 97.88 82 ILE A O 1
ATOM 665 N N . ILE A 1 83 ? -0.485 -7.568 3.700 1.00 97.25 83 ILE A N 1
ATOM 666 C CA . ILE A 1 83 ? 0.397 -8.380 2.858 1.00 97.25 83 ILE A CA 1
ATOM 667 C C . ILE A 1 83 ? 1.175 -7.409 1.986 1.00 97.25 83 ILE A C 1
ATOM 669 O O . ILE A 1 83 ? 0.573 -6.622 1.258 1.00 97.25 83 ILE A O 1
ATOM 673 N N . THR A 1 84 ? 2.499 -7.411 2.109 1.00 95.94 84 THR A N 1
ATOM 674 C CA . THR A 1 84 ? 3.337 -6.454 1.377 1.00 95.94 84 THR A CA 1
ATOM 675 C C . THR A 1 84 ? 3.496 -6.877 -0.081 1.00 95.94 84 THR A C 1
ATOM 677 O O . THR A 1 84 ? 3.333 -8.048 -0.419 1.00 95.94 84 THR A O 1
ATOM 680 N N . GLY A 1 85 ? 3.904 -5.940 -0.938 1.00 91.88 85 GLY A N 1
ATOM 681 C CA . GLY A 1 85 ? 4.403 -6.288 -2.267 1.00 91.88 85 GLY A CA 1
ATOM 682 C C . GLY A 1 85 ? 5.699 -7.110 -2.215 1.00 91.88 85 GLY A C 1
ATOM 683 O O . GLY A 1 85 ? 6.347 -7.228 -1.166 1.00 91.88 85 GLY A O 1
ATOM 684 N N . SER A 1 86 ? 6.082 -7.646 -3.373 1.00 91.88 86 SER A N 1
ATOM 685 C CA . SER A 1 86 ? 7.321 -8.395 -3.592 1.00 91.88 86 SER A CA 1
ATOM 686 C C . SER A 1 86 ? 7.924 -8.110 -4.963 1.00 91.88 86 SER A C 1
ATOM 688 O O . SER A 1 86 ? 7.292 -7.497 -5.817 1.00 91.88 86 SER A O 1
ATOM 690 N N . THR A 1 87 ? 9.152 -8.577 -5.200 1.00 87.50 87 THR A N 1
ATOM 691 C CA . THR A 1 87 ? 9.738 -8.587 -6.552 1.00 87.50 87 THR A CA 1
ATOM 692 C C . THR A 1 87 ? 9.180 -9.693 -7.445 1.00 87.50 87 THR A C 1
ATOM 694 O O . THR A 1 87 ? 9.347 -9.605 -8.660 1.00 87.50 87 THR A O 1
ATOM 697 N N . ALA A 1 88 ? 8.567 -10.724 -6.856 1.00 89.38 88 ALA A N 1
ATOM 698 C CA . ALA A 1 88 ? 7.774 -11.706 -7.587 1.00 89.38 88 ALA A CA 1
ATOM 699 C C . ALA A 1 88 ? 6.357 -11.169 -7.817 1.00 89.38 88 ALA A C 1
ATOM 701 O O . ALA A 1 88 ? 5.824 -10.441 -6.973 1.00 89.38 88 ALA A O 1
ATOM 702 N N . SER A 1 89 ? 5.754 -11.561 -8.930 1.00 90.75 89 SER A N 1
ATOM 703 C CA . SER A 1 89 ? 4.361 -11.283 -9.261 1.00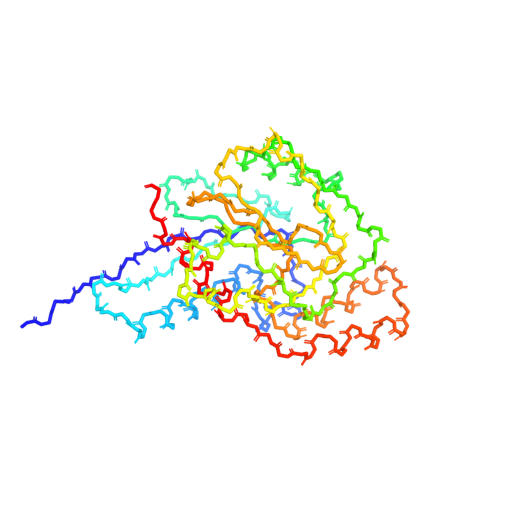 90.75 89 SER A CA 1
ATOM 704 C C . SER A 1 89 ? 3.447 -12.419 -8.800 1.00 90.75 89 SER A C 1
ATOM 706 O O . SER A 1 89 ? 3.863 -13.566 -8.655 1.00 90.75 89 SER A O 1
ATOM 708 N N . ALA A 1 90 ? 2.153 -12.131 -8.641 1.00 87.88 90 ALA A N 1
ATOM 709 C CA . ALA A 1 90 ? 1.163 -13.129 -8.213 1.00 87.88 90 ALA A CA 1
ATOM 710 C C . ALA A 1 90 ? 0.959 -14.293 -9.211 1.00 87.88 90 ALA A C 1
ATOM 712 O O . ALA A 1 90 ? 0.317 -15.286 -8.875 1.00 87.88 90 ALA A O 1
ATOM 713 N N . TYR A 1 91 ? 1.462 -14.155 -10.442 1.00 89.06 91 TYR A N 1
ATOM 714 C CA . TYR A 1 91 ? 1.439 -15.188 -11.482 1.00 89.06 91 TYR A CA 1
ATOM 715 C C . TYR A 1 91 ? 2.765 -15.949 -11.627 1.00 89.06 91 TYR A C 1
ATOM 717 O O . TYR A 1 91 ? 2.839 -16.847 -12.467 1.00 89.06 91 TYR A O 1
ATOM 725 N N . ASP A 1 92 ? 3.801 -15.593 -10.863 1.00 90.62 92 ASP A N 1
ATOM 726 C CA . ASP A 1 92 ? 5.063 -16.330 -10.874 1.00 90.62 92 ASP A CA 1
ATOM 727 C C . ASP A 1 92 ? 4.900 -17.678 -10.153 1.00 90.62 92 ASP A C 1
ATOM 729 O O . ASP A 1 92 ? 4.140 -17.810 -9.191 1.00 90.62 92 ASP A O 1
ATOM 733 N N . ASP A 1 93 ? 5.623 -18.699 -10.620 1.00 93.50 93 ASP A N 1
ATOM 734 C CA . ASP A 1 93 ? 5.576 -20.049 -10.048 1.00 93.50 93 ASP A CA 1
ATOM 735 C C . ASP A 1 93 ? 6.544 -20.187 -8.862 1.00 93.50 93 ASP A C 1
ATOM 737 O O . ASP A 1 93 ? 7.548 -20.896 -8.917 1.00 93.50 93 ASP A O 1
ATOM 741 N N . GLU A 1 94 ? 6.251 -19.456 -7.787 1.00 94.38 94 GLU A N 1
ATOM 742 C CA . GLU A 1 94 ? 7.071 -19.411 -6.577 1.00 94.38 94 GLU A CA 1
ATOM 743 C C . GLU A 1 94 ? 6.416 -20.210 -5.431 1.00 94.38 94 GLU A C 1
ATOM 745 O O . GLU A 1 94 ? 5.259 -19.955 -5.077 1.00 94.38 94 GLU A O 1
ATOM 750 N N . PRO A 1 95 ? 7.126 -21.149 -4.768 1.00 95.19 95 PRO A N 1
ATOM 751 C CA . PRO A 1 95 ? 6.543 -21.982 -3.708 1.00 95.19 95 PRO A CA 1
ATOM 752 C C . PRO A 1 95 ? 5.894 -21.191 -2.564 1.00 95.19 95 PRO A C 1
ATOM 754 O O . PRO A 1 95 ? 4.847 -21.587 -2.043 1.00 95.19 95 PRO A O 1
ATOM 757 N N . TRP A 1 96 ? 6.495 -20.064 -2.179 1.00 95.06 96 TRP A N 1
ATOM 758 C CA . TRP A 1 96 ? 5.971 -19.214 -1.111 1.00 95.06 96 TRP A CA 1
ATOM 759 C C . TRP A 1 96 ? 4.689 -18.479 -1.535 1.00 95.06 96 TRP A C 1
ATOM 761 O O . TRP A 1 96 ? 3.802 -18.308 -0.701 1.00 95.06 96 TRP A O 1
ATOM 771 N N . VAL A 1 97 ? 4.537 -18.125 -2.822 1.00 93.56 97 VAL A N 1
ATOM 772 C CA . VAL A 1 97 ? 3.315 -17.502 -3.366 1.00 93.56 97 VAL A CA 1
ATOM 773 C C . VAL A 1 97 ? 2.148 -18.481 -3.266 1.00 93.56 97 VAL A C 1
ATOM 775 O O . VAL A 1 97 ? 1.079 -18.127 -2.763 1.00 93.56 97 VAL A O 1
ATOM 778 N N . HIS A 1 98 ? 2.359 -19.746 -3.645 1.00 91.88 98 HIS A N 1
ATOM 779 C CA . HIS A 1 98 ? 1.343 -20.801 -3.514 1.00 91.88 98 HIS A CA 1
ATOM 780 C C . HIS A 1 98 ? 0.943 -21.045 -2.056 1.00 91.88 98 HIS A C 1
ATOM 782 O O . HIS A 1 98 ? -0.245 -21.188 -1.737 1.00 91.88 98 HIS A O 1
ATOM 788 N N . LYS A 1 99 ? 1.928 -21.067 -1.149 1.00 94.69 99 LYS A N 1
ATOM 789 C CA . LYS A 1 99 ? 1.688 -21.235 0.289 1.00 94.69 99 LYS A CA 1
ATOM 790 C C . LYS A 1 99 ? 0.901 -20.060 0.867 1.00 94.69 99 LYS A C 1
ATOM 792 O O . LYS A 1 99 ? -0.084 -20.291 1.570 1.00 94.69 99 LYS A O 1
ATOM 797 N N . LEU A 1 100 ? 1.285 -18.829 0.539 1.00 94.69 100 LEU A N 1
ATOM 798 C CA . LEU A 1 100 ? 0.596 -17.621 0.985 1.00 94.69 100 LEU A CA 1
ATOM 799 C C . LEU A 1 100 ? -0.839 -17.566 0.448 1.00 94.69 100 LEU A C 1
ATOM 801 O O . LEU A 1 100 ? -1.764 -17.325 1.219 1.00 94.69 100 LEU A O 1
ATOM 805 N N . SER A 1 101 ? -1.045 -17.873 -0.836 1.00 91.19 101 SER A N 1
ATOM 806 C CA . SER A 1 101 ? -2.378 -17.960 -1.451 1.00 91.19 101 SER A CA 1
ATOM 807 C C . SER A 1 101 ? -3.273 -18.978 -0.732 1.00 91.19 101 SER A C 1
ATOM 809 O O . SER A 1 101 ? -4.431 -18.695 -0.412 1.00 91.19 101 SER A O 1
ATOM 811 N N . THR A 1 102 ? -2.713 -20.138 -0.375 1.00 91.38 102 THR A N 1
ATOM 812 C CA . THR A 1 102 ? -3.415 -21.153 0.426 1.00 91.38 102 THR A CA 1
ATOM 813 C C . THR A 1 102 ? -3.737 -20.638 1.832 1.00 91.38 102 THR A C 1
ATOM 815 O O . THR A 1 102 ? -4.855 -20.826 2.315 1.00 91.38 102 THR A O 1
ATOM 818 N N . PHE A 1 103 ? -2.787 -19.961 2.482 1.00 93.25 103 PHE A N 1
ATOM 819 C CA . PHE A 1 103 ? -2.949 -19.395 3.822 1.00 93.25 103 PHE A CA 1
ATOM 820 C C . PHE A 1 103 ? -4.094 -18.372 3.886 1.00 93.25 103 PHE A C 1
ATOM 822 O O . PHE A 1 103 ? -4.918 -18.433 4.800 1.00 93.25 103 PHE A O 1
ATOM 829 N N . ILE A 1 104 ? -4.196 -17.484 2.892 1.00 90.00 104 ILE A N 1
ATOM 830 C CA . ILE A 1 104 ? -5.243 -16.448 2.827 1.00 90.00 104 ILE A CA 1
ATOM 831 C C . ILE A 1 104 ? -6.552 -16.932 2.197 1.00 90.00 104 ILE A C 1
ATOM 833 O O . ILE A 1 104 ? -7.485 -16.144 2.062 1.00 90.00 104 ILE A O 1
ATOM 837 N N . LYS A 1 105 ? -6.641 -18.219 1.828 1.00 84.56 105 LYS A N 1
ATOM 838 C CA . LYS A 1 105 ? -7.789 -18.814 1.125 1.00 84.56 105 LYS A CA 1
ATOM 839 C C . LYS A 1 105 ? -8.137 -18.044 -0.156 1.00 84.56 105 LYS A C 1
ATOM 841 O O . LYS A 1 105 ? -9.281 -17.627 -0.327 1.00 84.56 105 LYS A O 1
ATOM 846 N N . GLY A 1 106 ? -7.145 -17.843 -1.027 1.00 66.12 106 GLY A N 1
ATOM 847 C CA . GLY A 1 106 ? -7.286 -17.092 -2.276 1.00 66.12 106 GLY A CA 1
ATOM 848 C C . GLY A 1 106 ? -8.573 -17.422 -3.045 1.00 66.12 106 GLY A C 1
ATOM 849 O O . GLY A 1 106 ? -9.000 -18.576 -3.122 1.00 66.12 106 GLY A O 1
ATOM 850 N N . SER A 1 107 ? -9.216 -16.388 -3.586 1.00 61.22 107 SER A N 1
ATOM 851 C CA . SER A 1 107 ? -10.482 -16.496 -4.308 1.00 61.22 107 SER A CA 1
ATOM 852 C C . SER A 1 107 ? -10.274 -16.797 -5.795 1.00 61.22 107 SER A C 1
ATOM 854 O O . SER A 1 107 ? -9.261 -16.455 -6.403 1.00 61.22 107 SER A O 1
ATOM 856 N N . CYS A 1 108 ? -11.269 -17.444 -6.401 1.00 60.69 108 CYS A N 1
ATOM 857 C CA . CYS A 1 108 ? -11.356 -17.625 -7.846 1.00 60.69 108 CYS A CA 1
ATOM 858 C C . CYS A 1 108 ? -11.942 -16.374 -8.528 1.00 60.69 108 CYS A C 1
ATOM 860 O O . CYS A 1 108 ? -12.745 -15.667 -7.925 1.00 60.69 108 CYS A O 1
ATOM 862 N N . GLY A 1 109 ? -11.604 -16.135 -9.801 1.00 70.50 109 GLY A N 1
ATOM 863 C CA . GLY A 1 109 ? -12.236 -15.091 -10.631 1.00 70.50 109 GLY A CA 1
ATOM 864 C C . GLY A 1 109 ? -11.418 -13.812 -10.844 1.00 70.50 109 GLY A C 1
ATOM 865 O O . GLY A 1 109 ? -11.866 -12.918 -11.563 1.00 70.50 109 GLY A O 1
ATOM 866 N N . VAL A 1 110 ? -10.213 -13.732 -10.273 1.00 84.19 110 VAL A N 1
ATOM 867 C CA . VAL A 1 110 ? -9.244 -12.661 -10.542 1.00 84.19 110 VAL A CA 1
ATOM 868 C C . VAL A 1 110 ? -8.057 -13.246 -11.295 1.00 84.19 110 VAL A C 1
ATOM 870 O O . VAL A 1 110 ? -7.505 -14.271 -10.894 1.00 84.19 110 VAL A O 1
ATOM 873 N N . ARG A 1 111 ? -7.650 -12.595 -12.387 1.00 88.25 111 ARG A N 1
ATOM 874 C CA . ARG A 1 111 ? -6.461 -12.973 -13.151 1.00 88.25 111 ARG A CA 1
ATOM 875 C C . ARG A 1 111 ? -5.464 -11.829 -13.163 1.00 88.25 111 ARG A C 1
ATOM 877 O O . ARG A 1 111 ? -5.806 -10.716 -13.557 1.00 88.25 111 ARG A O 1
ATOM 884 N N . VAL A 1 112 ? -4.225 -12.142 -12.805 1.00 91.44 112 VAL A N 1
ATOM 885 C CA . VAL A 1 112 ? -3.092 -11.216 -12.864 1.00 91.44 112 VAL A CA 1
ATOM 886 C C . VAL A 1 112 ? -2.175 -11.634 -14.010 1.00 91.44 112 VAL A C 1
ATOM 888 O O . VAL A 1 112 ? -1.953 -12.825 -14.231 1.00 91.44 112 VAL A O 1
ATOM 891 N N . ALA A 1 113 ? -1.684 -10.664 -14.772 1.00 93.44 113 ALA A N 1
ATOM 892 C CA . ALA A 1 113 ? -0.724 -10.869 -15.852 1.00 93.44 113 ALA A CA 1
ATOM 893 C C . ALA A 1 113 ? 0.156 -9.619 -16.016 1.00 93.44 113 ALA A C 1
ATOM 895 O O . ALA A 1 113 ? -0.234 -8.551 -15.540 1.00 93.44 113 ALA A O 1
ATOM 896 N N . PRO A 1 114 ? 1.295 -9.699 -16.722 1.00 94.06 114 PRO A N 1
ATOM 897 C CA . PRO A 1 114 ? 2.055 -8.509 -17.085 1.00 94.06 114 PRO A CA 1
ATOM 898 C C . PRO A 1 114 ? 1.198 -7.514 -17.880 1.00 94.06 114 PRO A C 1
ATOM 900 O O . PRO A 1 114 ? 0.453 -7.894 -18.787 1.00 94.06 114 PRO A O 1
ATOM 903 N N . ASN A 1 115 ? 1.327 -6.230 -17.564 1.00 94.31 115 ASN A N 1
ATOM 904 C CA . ASN A 1 115 ? 0.625 -5.148 -18.225 1.00 94.31 115 ASN A CA 1
ATOM 905 C C . ASN A 1 115 ? 1.274 -4.877 -19.591 1.00 94.31 115 ASN A C 1
ATOM 907 O O . ASN A 1 115 ? 2.436 -4.457 -19.648 1.00 94.31 115 ASN A O 1
ATOM 911 N N . PRO A 1 116 ? 0.544 -5.061 -20.708 1.00 92.69 116 PRO A N 1
ATOM 912 C CA . PRO A 1 116 ? 1.085 -4.803 -22.039 1.00 92.69 116 PRO A CA 1
ATOM 913 C C . PRO A 1 116 ? 1.388 -3.317 -22.284 1.00 92.69 116 PRO A C 1
ATOM 915 O O . PRO A 1 116 ? 2.116 -3.001 -23.222 1.00 92.69 116 PRO A O 1
ATOM 918 N N . LYS A 1 117 ? 0.851 -2.404 -21.460 1.00 94.25 117 LYS A N 1
ATOM 919 C CA . LYS A 1 117 ? 1.129 -0.962 -21.531 1.00 94.25 117 LYS A CA 1
ATOM 920 C C . LYS A 1 117 ? 2.436 -0.556 -20.833 1.00 94.25 117 LYS A C 1
ATOM 922 O O . LYS A 1 117 ? 2.807 0.610 -20.908 1.00 94.25 117 LYS A O 1
ATOM 927 N N . GLY A 1 118 ? 3.141 -1.496 -20.201 1.00 93.88 118 GLY A N 1
ATOM 928 C CA . GLY A 1 118 ? 4.429 -1.253 -19.551 1.00 93.88 118 GLY A CA 1
ATOM 929 C C . GLY A 1 118 ? 4.325 -1.017 -18.045 1.00 93.88 118 GLY A C 1
ATOM 930 O O . GLY A 1 118 ? 3.362 -1.432 -17.403 1.00 93.88 118 GLY A O 1
ATOM 931 N N . TRP A 1 119 ? 5.370 -0.404 -17.488 1.00 96.44 119 TRP A N 1
ATOM 932 C CA . TRP A 1 119 ? 5.517 -0.156 -16.056 1.00 96.44 119 TRP A CA 1
ATOM 933 C C . TRP A 1 119 ? 4.790 1.118 -15.620 1.00 96.44 119 TRP A C 1
ATOM 935 O O . TRP A 1 119 ? 4.895 2.158 -16.268 1.00 96.44 119 TRP A O 1
ATOM 945 N N . GLU A 1 120 ? 4.110 1.054 -14.478 1.00 97.44 120 GLU A N 1
ATOM 946 C CA . GLU A 1 120 ? 3.529 2.212 -13.800 1.00 97.44 120 GLU A CA 1
ATOM 947 C C . GLU A 1 120 ? 4.411 2.542 -12.584 1.00 97.44 120 GLU A C 1
ATOM 949 O O . GLU A 1 120 ? 4.420 1.821 -11.584 1.00 97.44 120 GLU A O 1
ATOM 954 N N . ILE A 1 121 ? 5.245 3.583 -12.718 1.00 98.31 121 ILE A N 1
ATOM 955 C CA . ILE A 1 121 ? 6.265 3.969 -11.724 1.00 98.31 121 ILE A CA 1
ATOM 956 C C . ILE A 1 121 ? 6.149 5.452 -11.372 1.00 98.31 121 ILE A C 1
ATOM 958 O O . ILE A 1 121 ? 5.922 6.287 -12.251 1.00 98.31 121 ILE A O 1
ATOM 962 N N . GLY A 1 122 ? 6.347 5.777 -10.095 1.00 98.44 122 GLY A N 1
ATOM 963 C CA . GLY A 1 122 ? 6.256 7.132 -9.548 1.00 98.44 122 GLY A CA 1
ATOM 964 C C . GLY A 1 122 ? 4.834 7.505 -9.149 1.00 98.44 122 GLY A C 1
ATOM 965 O O . GLY A 1 122 ? 3.986 6.631 -9.001 1.00 98.44 122 GLY A O 1
ATOM 966 N N . VAL A 1 123 ? 4.558 8.791 -8.937 1.00 98.69 123 VAL A N 1
ATOM 967 C CA . VAL A 1 123 ? 3.231 9.216 -8.479 1.00 98.69 123 VAL A CA 1
ATOM 968 C C . VAL A 1 123 ? 2.245 9.306 -9.640 1.00 98.69 123 VAL A C 1
ATOM 970 O O . VAL A 1 123 ? 2.441 10.093 -10.575 1.00 98.69 123 VAL A O 1
ATOM 973 N N . HIS A 1 124 ? 1.147 8.559 -9.523 1.00 98.38 124 HIS A N 1
ATOM 974 C CA . HIS A 1 124 ? 0.000 8.606 -10.435 1.00 98.38 124 HIS A CA 1
ATOM 975 C C . HIS A 1 124 ? -1.277 8.926 -9.667 1.00 98.38 124 HIS A C 1
ATOM 977 O O . HIS A 1 124 ? -1.411 8.566 -8.500 1.00 98.38 124 HIS A O 1
ATOM 983 N N . GLU A 1 125 ? -2.204 9.614 -10.331 1.00 98.38 125 GLU A N 1
ATOM 984 C CA . GLU A 1 125 ? -3.532 9.898 -9.791 1.00 98.38 125 GLU A CA 1
ATOM 985 C C . GLU A 1 125 ? -4.487 8.760 -10.156 1.00 98.38 125 GLU A C 1
ATOM 987 O O . GLU A 1 125 ? -4.737 8.499 -11.335 1.00 98.38 125 GLU A O 1
ATOM 992 N N . VAL A 1 126 ? -5.044 8.110 -9.140 1.00 98.44 126 VAL A N 1
ATOM 993 C CA . VAL A 1 126 ? -6.104 7.117 -9.293 1.00 98.44 126 VAL A CA 1
ATOM 994 C C . VAL A 1 126 ? -7.448 7.826 -9.269 1.00 98.44 126 VAL A C 1
ATOM 996 O O . VAL A 1 126 ? -7.838 8.395 -8.248 1.00 98.44 126 VAL A O 1
ATOM 999 N N . GLY A 1 127 ? -8.188 7.735 -10.374 1.00 98.31 127 GLY A N 1
ATOM 1000 C CA . GLY A 1 127 ? -9.597 8.114 -10.407 1.00 98.31 127 GLY A CA 1
ATOM 1001 C C . GLY A 1 127 ? -10.421 7.059 -9.676 1.00 98.31 127 GLY A C 1
ATOM 1002 O O . GLY A 1 127 ? -10.479 5.908 -10.118 1.00 98.31 127 GLY A O 1
ATOM 1003 N N . LEU A 1 128 ? -11.028 7.429 -8.548 1.00 98.44 128 LEU A N 1
ATOM 1004 C CA . LEU A 1 128 ? -11.749 6.493 -7.691 1.00 98.44 128 LEU A CA 1
ATOM 1005 C C . LEU A 1 128 ? -13.161 6.238 -8.209 1.00 98.44 128 LEU A C 1
ATOM 1007 O O . LEU A 1 128 ? -13.897 7.155 -8.581 1.00 98.44 128 LEU A O 1
ATOM 1011 N N . ASN A 1 129 ? -13.578 4.977 -8.160 1.00 96.75 129 ASN A N 1
ATOM 1012 C CA . ASN A 1 129 ? -14.930 4.610 -8.549 1.00 96.75 129 ASN A CA 1
ATOM 1013 C C . ASN A 1 129 ? -15.935 5.038 -7.479 1.00 96.75 129 ASN A C 1
ATOM 1015 O O . ASN A 1 129 ? -15.712 4.874 -6.277 1.00 96.75 129 ASN A O 1
ATOM 1019 N N . ARG A 1 130 ? -17.099 5.531 -7.917 1.00 96.88 130 ARG A N 1
ATOM 1020 C CA . ARG A 1 130 ? -18.125 6.064 -7.012 1.00 96.88 130 ARG A CA 1
ATOM 1021 C C . ARG A 1 130 ? -18.557 5.084 -5.904 1.00 96.88 130 ARG A C 1
ATOM 1023 O O . ARG A 1 130 ? -18.579 5.522 -4.755 1.00 96.88 130 ARG A O 1
ATOM 1030 N N . PRO A 1 131 ? -18.802 3.784 -6.182 1.00 95.06 131 PRO A N 1
ATOM 1031 C CA . PRO A 1 131 ? -19.143 2.821 -5.135 1.00 95.06 131 PRO A CA 1
ATOM 1032 C C . PRO A 1 131 ? -18.076 2.669 -4.048 1.00 95.06 131 PRO A C 1
ATOM 1034 O O . PRO A 1 131 ? -18.421 2.324 -2.926 1.00 95.06 131 PRO A O 1
ATOM 1037 N N . PHE A 1 132 ? -16.799 2.921 -4.353 1.00 96.81 132 PHE A N 1
ATOM 1038 C CA . PHE A 1 132 ? -15.724 2.926 -3.36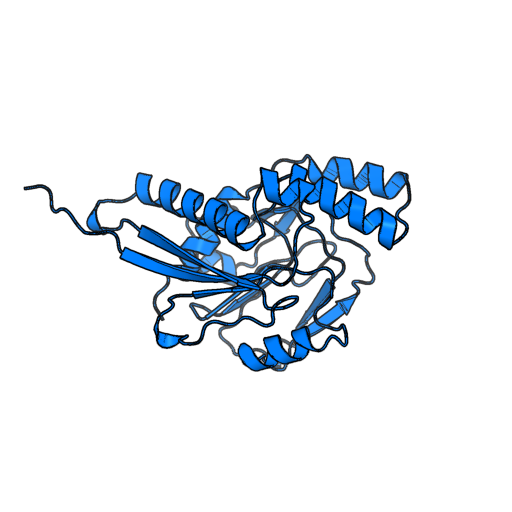2 1.00 96.81 132 PHE A CA 1
ATOM 1039 C C . PHE A 1 132 ? -15.694 4.242 -2.572 1.00 96.81 132 PHE A C 1
ATOM 1041 O O . PHE A 1 132 ? -15.638 4.223 -1.344 1.00 96.81 132 PHE A O 1
ATOM 1048 N N . VAL A 1 133 ? -15.827 5.386 -3.254 1.00 97.75 133 VAL A N 1
ATOM 1049 C CA . VAL A 1 133 ? -15.903 6.716 -2.615 1.00 97.75 133 VAL A CA 1
ATOM 1050 C C . VAL A 1 133 ? -17.038 6.789 -1.591 1.00 97.75 133 VAL A C 1
ATOM 1052 O O . VAL A 1 133 ? -16.839 7.294 -0.488 1.00 97.75 133 VAL A O 1
ATOM 1055 N N . ASP A 1 134 ? -18.207 6.230 -1.913 1.00 95.69 134 ASP A N 1
ATOM 1056 C CA . ASP A 1 134 ? -19.382 6.218 -1.028 1.00 95.69 134 ASP A CA 1
ATOM 1057 C C . ASP A 1 134 ? -19.152 5.449 0.287 1.00 95.69 134 ASP A C 1
ATOM 1059 O O . ASP A 1 134 ? -19.913 5.608 1.241 1.00 95.69 134 ASP A O 1
ATOM 1063 N N . ARG A 1 135 ? -18.092 4.635 0.371 1.00 95.50 135 ARG A N 1
ATOM 1064 C CA . ARG A 1 135 ? -17.721 3.886 1.581 1.00 95.50 135 ARG A CA 1
ATOM 1065 C C . ARG A 1 135 ? -16.887 4.709 2.555 1.00 95.50 135 ARG A C 1
ATOM 1067 O O . ARG A 1 135 ? -16.875 4.386 3.739 1.00 95.50 135 ARG A O 1
ATOM 1074 N N . PHE A 1 136 ? -16.248 5.773 2.072 1.00 95.69 136 PHE A N 1
ATOM 1075 C CA . PHE A 1 136 ? -15.416 6.683 2.858 1.00 95.69 136 PHE A CA 1
ATOM 1076 C C . PHE A 1 136 ? -15.631 8.144 2.405 1.00 95.69 136 PHE A C 1
ATOM 1078 O O . PHE A 1 136 ? -14.677 8.812 2.003 1.00 95.69 136 PHE A O 1
ATOM 1085 N N . PRO A 1 137 ? -16.873 8.665 2.438 1.00 95.69 137 PRO A N 1
ATOM 1086 C CA . PRO A 1 137 ? -17.240 9.903 1.744 1.00 95.69 137 PRO A CA 1
ATOM 1087 C C . PRO A 1 137 ? -16.487 11.142 2.245 1.00 95.69 137 PRO A C 1
ATOM 1089 O O . PRO A 1 137 ? -16.173 12.027 1.450 1.00 95.69 137 PRO A O 1
ATOM 1092 N N . GLU A 1 138 ? -16.157 11.194 3.538 1.00 93.56 138 GLU A N 1
ATOM 1093 C CA . GLU A 1 138 ? -15.407 12.312 4.122 1.00 93.56 138 GLU A CA 1
ATOM 1094 C C . GLU A 1 138 ? -13.928 12.298 3.714 1.00 93.56 138 GLU A C 1
ATOM 1096 O O . GLU A 1 138 ? -13.366 13.347 3.402 1.00 93.56 138 GLU A O 1
ATOM 1101 N N . LEU A 1 139 ? -13.304 11.115 3.661 1.00 95.06 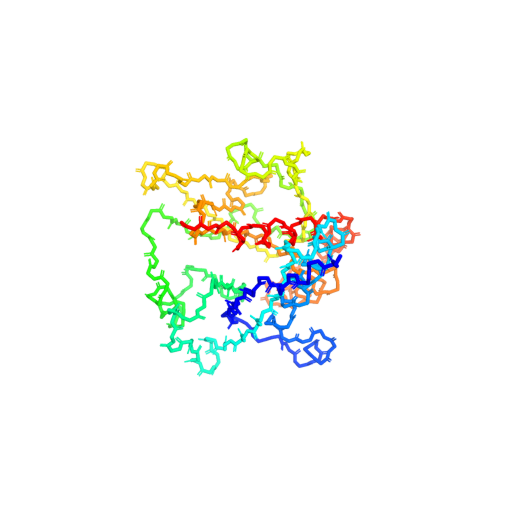139 LEU A N 1
ATOM 1102 C CA . LEU A 1 139 ? -11.900 10.970 3.259 1.00 95.06 139 LEU A CA 1
ATOM 1103 C C . LEU A 1 139 ? -11.726 11.120 1.744 1.00 95.06 139 LEU A C 1
ATOM 1105 O O . LEU A 1 139 ? -10.778 11.747 1.285 1.00 95.06 139 LEU A O 1
ATOM 1109 N N . LEU A 1 140 ? -12.651 10.566 0.958 1.00 96.94 140 LEU A N 1
ATOM 1110 C CA . LEU A 1 140 ? -12.516 10.423 -0.495 1.00 96.94 140 LEU A CA 1
ATOM 1111 C C . LEU A 1 140 ? -13.343 11.446 -1.280 1.00 96.94 140 LEU A C 1
ATOM 1113 O O . LEU A 1 140 ? -13.646 11.240 -2.455 1.00 96.94 140 LEU A O 1
ATOM 1117 N N . LYS A 1 141 ? -13.694 12.576 -0.656 1.00 95.06 141 LYS A N 1
ATOM 1118 C CA . LYS A 1 141 ? -14.536 13.628 -1.248 1.00 95.06 141 LYS A CA 1
ATOM 1119 C C . LYS A 1 141 ? -14.034 14.137 -2.605 1.00 95.06 141 LYS A C 1
ATOM 1121 O O . LYS A 1 141 ? -14.847 14.509 -3.448 1.00 95.06 141 LYS A O 1
ATOM 1126 N N . ALA A 1 142 ? -12.716 14.171 -2.807 1.00 96.38 142 ALA A N 1
ATOM 1127 C CA . ALA A 1 142 ? -12.104 14.611 -4.060 1.00 96.38 142 ALA A CA 1
ATOM 1128 C C . ALA A 1 142 ? -12.331 13.629 -5.225 1.00 96.38 142 ALA A C 1
ATOM 1130 O O . ALA A 1 142 ? -12.217 14.022 -6.382 1.00 96.38 142 ALA A O 1
ATOM 1131 N N . GLY A 1 143 ? -12.676 12.369 -4.937 1.00 97.50 143 GLY A N 1
ATOM 1132 C CA . GLY A 1 143 ? -12.854 11.327 -5.949 1.00 97.50 143 GLY A CA 1
ATOM 1133 C C . GLY A 1 143 ? -11.547 10.833 -6.575 1.00 97.50 143 GLY A C 1
ATOM 1134 O O . GLY A 1 143 ? -11.594 10.087 -7.550 1.00 97.50 143 GLY A O 1
ATOM 1135 N N . ASN A 1 144 ? -10.395 11.221 -6.027 1.00 97.81 144 ASN A N 1
ATOM 1136 C CA . ASN A 1 144 ? -9.085 10.768 -6.471 1.00 97.81 144 ASN A CA 1
ATOM 1137 C C . ASN A 1 144 ? -8.107 10.598 -5.299 1.00 97.81 144 ASN A C 1
ATOM 1139 O O . ASN A 1 144 ? -8.314 11.133 -4.208 1.00 97.81 144 ASN A O 1
ATOM 1143 N N . LEU A 1 145 ? -7.054 9.817 -5.538 1.00 97.94 145 LEU A N 1
ATOM 1144 C CA . LEU A 1 145 ? -5.889 9.688 -4.665 1.00 97.94 145 LEU A CA 1
ATOM 1145 C C . LEU A 1 145 ? -4.637 9.595 -5.529 1.00 97.94 145 LEU A C 1
ATOM 1147 O O . LEU A 1 145 ? -4.590 8.785 -6.452 1.00 97.94 145 LEU A O 1
ATOM 1151 N N . SER A 1 146 ? -3.613 10.374 -5.196 1.00 98.25 146 SER A N 1
ATOM 1152 C CA . SER A 1 146 ? -2.306 10.287 -5.850 1.00 98.25 146 SER A CA 1
ATOM 1153 C C . SER A 1 146 ? -1.299 9.660 -4.901 1.00 98.25 146 SER A C 1
ATOM 1155 O O . SER A 1 146 ? -1.194 10.102 -3.764 1.00 98.25 146 SER A O 1
ATOM 1157 N N . TYR A 1 147 ? -0.573 8.630 -5.317 1.00 98.31 147 TYR A N 1
ATOM 1158 C CA . TYR A 1 147 ? 0.473 7.990 -4.506 1.00 98.31 147 TYR A CA 1
ATOM 1159 C C . TYR A 1 147 ? 1.482 7.263 -5.389 1.00 98.31 147 TYR A C 1
ATOM 1161 O O . TYR A 1 147 ? 1.324 7.219 -6.606 1.00 98.31 147 TYR A O 1
ATOM 1169 N N . GLN A 1 148 ? 2.565 6.777 -4.784 1.00 98.25 148 GLN A N 1
ATOM 1170 C CA . GLN A 1 148 ? 3.667 6.123 -5.484 1.00 98.25 148 GLN A CA 1
ATOM 1171 C C . GLN A 1 148 ? 3.225 4.788 -6.099 1.00 98.25 148 GLN A C 1
ATOM 1173 O O . GLN A 1 148 ? 2.499 4.030 -5.470 1.00 98.25 148 GLN A O 1
ATOM 1178 N N . PHE A 1 149 ? 3.720 4.463 -7.289 1.00 98.12 149 PHE A N 1
ATOM 1179 C CA . PHE A 1 149 ? 3.545 3.175 -7.963 1.00 98.12 149 PHE A CA 1
ATOM 1180 C C . PHE A 1 149 ? 4.902 2.569 -8.314 1.00 98.12 149 PHE A C 1
ATOM 1182 O O . PHE A 1 149 ? 5.889 3.290 -8.505 1.00 98.12 149 PHE A O 1
ATOM 1189 N N . LEU A 1 150 ? 4.948 1.238 -8.364 1.00 96.25 150 LEU A N 1
ATOM 1190 C CA . LEU A 1 150 ? 6.083 0.450 -8.838 1.00 96.25 150 LEU A CA 1
ATOM 1191 C C . LEU A 1 150 ? 5.597 -0.958 -9.219 1.00 96.25 150 LEU A C 1
ATOM 1193 O O . LEU A 1 150 ? 5.886 -1.932 -8.530 1.00 96.25 150 LEU A O 1
ATOM 1197 N N . HIS A 1 151 ? 4.837 -1.078 -10.306 1.00 95.50 151 HIS A N 1
ATOM 1198 C CA . HIS A 1 151 ? 4.380 -2.389 -10.775 1.00 95.50 151 HIS A CA 1
ATOM 1199 C C . HIS A 1 151 ? 4.311 -2.472 -12.298 1.00 95.50 151 HIS A C 1
ATOM 1201 O O . HIS A 1 151 ? 4.216 -1.471 -13.010 1.00 95.50 151 HIS A O 1
ATOM 1207 N N . GLN A 1 152 ? 4.334 -3.710 -12.784 1.00 95.38 152 GLN A N 1
ATOM 1208 C CA . GLN A 1 152 ? 3.941 -4.058 -14.145 1.00 95.38 152 GLN A CA 1
ATOM 1209 C C . GLN A 1 152 ? 2.723 -4.983 -14.143 1.00 95.38 152 GLN A C 1
ATOM 1211 O O . GLN A 1 152 ? 2.324 -5.466 -15.191 1.00 95.38 152 GLN A O 1
ATOM 1216 N N . ASP A 1 153 ? 2.127 -5.270 -12.989 1.00 94.00 153 ASP A N 1
ATOM 1217 C CA . ASP A 1 153 ? 1.011 -6.205 -12.919 1.00 94.00 153 ASP A CA 1
ATOM 1218 C C . ASP A 1 153 ? -0.277 -5.532 -13.405 1.00 94.00 153 ASP A C 1
ATOM 1220 O O . ASP A 1 153 ? -0.576 -4.389 -13.050 1.00 94.00 153 ASP A O 1
ATOM 1224 N N . ASN A 1 154 ? -1.044 -6.252 -14.219 1.00 93.94 154 ASN A N 1
ATOM 1225 C CA . ASN A 1 154 ? -2.388 -5.896 -14.642 1.00 93.94 154 ASN A CA 1
ATOM 1226 C C . ASN A 1 154 ? -3.376 -6.916 -14.083 1.00 93.94 154 ASN A C 1
ATOM 1228 O O . ASN A 1 154 ? -3.281 -8.116 -14.361 1.00 93.94 154 ASN A O 1
ATOM 1232 N N . VAL A 1 155 ? -4.348 -6.414 -13.330 1.00 91.44 155 VAL A N 1
ATOM 1233 C CA . VAL A 1 155 ? -5.434 -7.216 -12.779 1.00 91.44 155 VAL A CA 1
ATOM 1234 C C . VAL A 1 155 ? -6.620 -7.146 -13.731 1.00 91.44 155 VAL A C 1
ATOM 1236 O O . VAL A 1 155 ? -7.073 -6.074 -14.120 1.00 91.44 155 VAL A O 1
ATOM 1239 N N . SER A 1 156 ? -7.125 -8.312 -14.109 1.00 87.88 156 SER A N 1
ATOM 1240 C CA . SER A 1 156 ? -8.346 -8.470 -14.890 1.00 87.88 156 SER A CA 1
ATOM 1241 C C . SER A 1 156 ? -9.374 -9.218 -14.060 1.00 87.88 156 SER A C 1
ATOM 1243 O O . SER A 1 156 ? -9.061 -10.198 -13.377 1.00 87.88 156 SER A O 1
ATOM 1245 N N . VAL A 1 157 ? -10.599 -8.711 -14.097 1.00 84.06 157 VAL A N 1
ATOM 1246 C CA . VAL A 1 157 ? -11.691 -9.163 -13.247 1.00 84.06 157 VAL A CA 1
ATOM 1247 C C . VAL A 1 157 ? -12.855 -9.541 -14.137 1.00 84.06 157 VAL A C 1
ATOM 1249 O O . VAL A 1 157 ? -13.361 -8.724 -14.906 1.00 84.06 157 VAL A O 1
ATOM 1252 N N . GLU A 1 158 ? -13.321 -10.773 -14.002 1.00 80.81 158 GLU A N 1
ATOM 1253 C CA . GLU A 1 158 ? -14.609 -11.157 -14.557 1.00 80.81 158 GLU A CA 1
ATOM 1254 C C . GLU A 1 158 ? -15.678 -10.779 -13.530 1.00 80.81 158 GLU A C 1
ATOM 1256 O O . GLU A 1 158 ? -15.917 -11.518 -12.584 1.00 80.81 158 GLU A O 1
ATOM 1261 N N . GLN A 1 159 ? -16.309 -9.606 -13.675 1.00 70.00 159 GLN A N 1
ATOM 1262 C CA . GLN A 1 159 ? -17.228 -9.069 -12.653 1.00 70.00 159 GLN A CA 1
ATOM 1263 C C . GLN A 1 159 ? -18.355 -10.047 -12.276 1.00 70.00 159 GLN A C 1
ATOM 1265 O O . GLN A 1 159 ? -18.786 -10.072 -11.129 1.00 70.00 159 GLN A O 1
ATOM 1270 N N . ALA A 1 160 ? -18.808 -10.882 -13.218 1.00 66.62 160 ALA A N 1
ATOM 1271 C CA . ALA A 1 160 ? -19.806 -11.926 -12.966 1.00 66.62 160 ALA A CA 1
ATOM 1272 C C . ALA A 1 160 ? -19.330 -13.023 -11.989 1.00 66.62 160 ALA A C 1
ATOM 1274 O O . ALA A 1 160 ? -20.155 -13.754 -11.446 1.00 66.62 160 ALA A O 1
ATOM 1275 N N . MET A 1 161 ? -18.018 -13.136 -11.779 1.00 74.69 161 MET A N 1
ATOM 1276 C CA . MET A 1 161 ? -17.365 -14.089 -10.883 1.00 74.69 161 MET A CA 1
ATOM 1277 C C . MET A 1 161 ? -16.992 -13.471 -9.531 1.00 74.69 161 MET A C 1
ATOM 1279 O O . MET A 1 161 ? -16.659 -14.211 -8.606 1.00 74.69 161 MET A O 1
ATOM 1283 N N . LEU A 1 162 ? -17.058 -12.141 -9.389 1.00 76.88 162 LEU A N 1
ATOM 1284 C CA . LEU A 1 162 ? -16.896 -11.497 -8.091 1.00 76.88 162 LEU A CA 1
ATOM 1285 C C . LEU A 1 162 ? -18.203 -11.551 -7.286 1.00 76.88 162 LEU A C 1
ATOM 1287 O O . LEU A 1 162 ? -19.283 -11.330 -7.842 1.00 76.88 162 LEU A O 1
ATOM 1291 N N . PRO A 1 163 ? -18.133 -11.780 -5.963 1.00 81.31 163 PRO A N 1
ATOM 1292 C CA . PRO A 1 163 ? -19.289 -11.608 -5.095 1.00 81.31 163 PRO A CA 1
ATOM 1293 C C . PRO A 1 163 ? -19.849 -10.176 -5.183 1.00 81.31 163 PRO A C 1
ATOM 1295 O O . PRO A 1 163 ? -19.109 -9.212 -5.366 1.00 81.31 163 PRO A O 1
ATOM 1298 N N . ALA A 1 164 ? -21.170 -10.022 -5.041 1.00 81.81 164 ALA A N 1
ATOM 1299 C CA . ALA A 1 164 ? -21.882 -8.771 -5.344 1.00 81.81 164 ALA A CA 1
ATOM 1300 C C . ALA A 1 164 ? -21.447 -7.543 -4.512 1.00 81.81 164 ALA A C 1
ATOM 1302 O O . ALA A 1 164 ? -21.706 -6.408 -4.902 1.00 81.81 164 ALA A O 1
ATOM 1303 N N . ASN A 1 165 ? -20.819 -7.768 -3.359 1.00 86.19 165 ASN A N 1
ATOM 1304 C CA . ASN A 1 165 ? -20.291 -6.752 -2.448 1.00 86.19 165 ASN A CA 1
ATOM 1305 C C . ASN A 1 165 ? -18.921 -6.193 -2.862 1.00 86.19 165 ASN A C 1
ATOM 1307 O O . ASN A 1 165 ? -18.509 -5.171 -2.313 1.00 86.19 165 ASN A O 1
ATOM 1311 N N . TRP A 1 166 ? -18.226 -6.835 -3.803 1.00 91.25 166 TRP A N 1
ATOM 1312 C CA . TRP A 1 166 ? -16.914 -6.389 -4.252 1.00 91.25 166 TRP A CA 1
ATOM 1313 C C . TRP A 1 166 ? -17.034 -5.193 -5.186 1.00 91.25 166 TRP A C 1
ATOM 1315 O O . TRP A 1 166 ? -17.774 -5.214 -6.172 1.00 91.25 166 TRP A O 1
ATOM 1325 N N . VAL A 1 167 ? -16.252 -4.158 -4.898 1.00 92.19 167 VAL A N 1
ATOM 1326 C CA . VAL A 1 167 ? -16.153 -2.963 -5.732 1.00 92.19 167 VAL A CA 1
ATOM 1327 C C . VAL A 1 167 ? -14.708 -2.732 -6.135 1.00 92.19 167 VAL A C 1
ATOM 1329 O O . VAL A 1 167 ? -13.776 -2.973 -5.373 1.00 92.19 167 VAL A O 1
ATOM 1332 N N . GLN A 1 168 ? -14.511 -2.237 -7.345 1.00 94.44 168 GLN A N 1
ATOM 1333 C CA . GLN A 1 168 ? -13.200 -1.796 -7.787 1.00 94.44 168 GLN A CA 1
ATOM 1334 C C . GLN A 1 168 ? -12.875 -0.427 -7.176 1.00 94.44 168 GLN A C 1
ATOM 1336 O O . GLN A 1 168 ? -13.712 0.473 -7.221 1.00 94.44 168 GLN A O 1
ATOM 1341 N N . VAL A 1 169 ? -11.653 -0.260 -6.667 1.00 97.06 169 VAL A N 1
ATOM 1342 C CA . VAL A 1 169 ? -11.164 0.973 -6.023 1.00 97.06 169 VAL A CA 1
ATOM 1343 C C . VAL A 1 169 ? -11.104 2.137 -7.013 1.00 97.06 169 VAL A C 1
ATOM 1345 O O . VAL A 1 169 ? -11.665 3.203 -6.761 1.00 97.06 169 VAL A O 1
ATOM 1348 N N . GLY A 1 170 ? -10.466 1.934 -8.165 1.00 96.94 170 GLY A N 1
ATOM 1349 C CA . GLY A 1 170 ? -10.289 2.984 -9.162 1.00 96.94 170 GLY A CA 1
ATOM 1350 C C . GLY A 1 170 ? -9.502 2.537 -10.388 1.00 96.94 170 GLY A C 1
ATOM 1351 O O . GLY A 1 170 ? -9.251 1.341 -10.575 1.00 96.94 170 GLY A O 1
ATOM 1352 N N . THR A 1 171 ? -9.142 3.510 -11.222 1.00 97.19 171 THR A N 1
ATOM 1353 C CA . THR A 1 171 ? -8.471 3.320 -12.518 1.00 97.19 171 THR A CA 1
ATOM 1354 C C . THR A 1 171 ? -7.355 4.346 -12.721 1.00 97.19 171 THR A C 1
ATOM 1356 O O . THR A 1 171 ? -7.413 5.452 -12.177 1.00 97.19 171 THR A O 1
ATOM 1359 N N . THR A 1 172 ? -6.372 3.997 -13.550 1.00 97.31 172 THR A N 1
ATOM 1360 C CA . THR A 1 172 ? -5.451 4.943 -14.200 1.00 97.31 172 THR A CA 1
ATOM 1361 C C . THR A 1 172 ? -5.457 4.693 -15.714 1.00 97.31 172 THR A C 1
ATOM 1363 O O . THR A 1 172 ? -5.991 3.679 -16.174 1.00 97.31 172 THR A O 1
ATOM 1366 N N . PRO A 1 173 ? -4.850 5.567 -16.539 1.00 95.50 173 PRO A N 1
ATOM 1367 C CA . PRO A 1 173 ? -4.709 5.296 -17.972 1.00 95.50 173 PRO A CA 1
ATOM 1368 C C . PRO A 1 173 ? -3.947 3.992 -18.294 1.00 95.50 173 PRO A C 1
ATOM 1370 O O . PRO A 1 173 ? -4.201 3.363 -19.333 1.00 95.50 173 PRO A O 1
ATOM 1373 N N . LEU A 1 174 ? -3.025 3.570 -17.417 1.00 94.44 174 LEU A N 1
ATOM 1374 C CA . LEU A 1 174 ? -2.212 2.365 -17.605 1.00 94.44 174 LEU A CA 1
ATOM 1375 C C . LEU A 1 174 ? -2.882 1.100 -17.064 1.00 94.44 174 LEU A C 1
ATOM 1377 O O . LEU A 1 174 ? -2.757 0.052 -17.697 1.00 94.44 174 LEU A O 1
ATOM 1381 N N . CYS A 1 175 ? -3.612 1.167 -15.953 1.00 94.25 175 CYS A N 1
ATOM 1382 C CA . CYS A 1 175 ? -4.208 -0.013 -15.334 1.00 94.25 175 CYS A CA 1
ATOM 1383 C C . CYS A 1 175 ? -5.687 0.213 -15.007 1.00 94.25 175 CYS A C 1
ATOM 1385 O O . CYS A 1 175 ? -6.073 1.140 -14.288 1.00 94.25 175 CYS A O 1
ATOM 1387 N N . GLU A 1 176 ? -6.523 -0.672 -15.547 1.00 93.19 176 GLU A N 1
ATOM 1388 C CA . GLU A 1 176 ? -7.976 -0.600 -15.399 1.00 93.19 176 GLU A CA 1
ATOM 1389 C C . GLU A 1 176 ? -8.454 -1.049 -14.026 1.00 93.19 176 GLU A C 1
ATOM 1391 O O . GLU A 1 176 ? -9.585 -0.753 -13.690 1.00 93.19 176 GLU A O 1
ATOM 1396 N N . VAL A 1 177 ? -7.646 -1.748 -13.227 1.00 95.12 177 VAL A N 1
ATOM 1397 C CA . VAL A 1 177 ? -8.025 -2.199 -11.882 1.00 95.12 177 VAL A CA 1
ATOM 1398 C C . VAL A 1 177 ? -6.892 -1.854 -10.926 1.00 95.12 177 VAL A C 1
ATOM 1400 O O . VAL A 1 177 ? -5.927 -2.600 -10.789 1.00 95.12 177 VAL A O 1
ATOM 1403 N N . GLN A 1 178 ? -7.020 -0.713 -10.248 1.00 97.06 178 GLN A N 1
ATOM 1404 C CA . GLN A 1 178 ? -6.022 -0.241 -9.277 1.00 97.06 178 GLN A CA 1
ATOM 1405 C C . GLN A 1 178 ? -6.170 -0.853 -7.880 1.00 97.06 178 GLN A C 1
ATOM 1407 O O . GLN A 1 178 ? -5.337 -0.639 -7.002 1.00 97.06 178 GLN A O 1
ATOM 1412 N N . GLY A 1 179 ? -7.243 -1.607 -7.668 1.00 96.12 179 GLY A N 1
ATOM 1413 C CA . GLY A 1 179 ? -7.549 -2.237 -6.399 1.00 96.12 179 GLY A CA 1
ATOM 1414 C C . GLY A 1 179 ? -8.956 -2.808 -6.386 1.00 96.12 179 GLY A C 1
ATOM 1415 O O . GLY A 1 179 ? -9.825 -2.398 -7.164 1.00 96.12 179 GLY A O 1
ATOM 1416 N N . LEU A 1 180 ? -9.178 -3.744 -5.478 1.00 94.88 180 LEU A N 1
ATOM 1417 C CA . LEU A 1 180 ? -10.460 -4.362 -5.189 1.00 94.88 180 LEU A CA 1
ATOM 1418 C C . LEU A 1 180 ? -10.782 -4.176 -3.710 1.00 94.88 180 LEU A C 1
ATOM 1420 O O . LEU A 1 180 ? -9.896 -4.211 -2.856 1.00 94.88 180 LEU A O 1
ATOM 1424 N N . PHE A 1 181 ? -12.059 -3.976 -3.417 1.00 94.94 181 PHE A N 1
ATOM 1425 C CA . PHE A 1 181 ? -12.541 -3.719 -2.075 1.00 94.94 181 PHE A CA 1
ATOM 1426 C C . PHE A 1 181 ? -13.756 -4.583 -1.756 1.00 94.94 181 PHE A C 1
ATOM 1428 O O . PHE A 1 181 ? -14.789 -4.488 -2.421 1.00 94.94 181 PHE A O 1
ATOM 1435 N N . ASP A 1 182 ? -13.628 -5.377 -0.699 1.00 92.44 182 ASP A N 1
ATOM 1436 C CA . ASP A 1 182 ? -14.713 -6.061 -0.016 1.00 92.44 182 ASP A CA 1
ATOM 1437 C C . ASP A 1 182 ? -14.931 -5.420 1.373 1.00 92.44 182 ASP A C 1
ATOM 1439 O O . ASP A 1 182 ? -14.041 -5.527 2.228 1.00 92.44 182 ASP A O 1
ATOM 1443 N N . PRO A 1 183 ? -16.079 -4.749 1.622 1.00 91.00 183 PRO A N 1
ATOM 1444 C CA . PRO A 1 183 ? -16.449 -4.202 2.929 1.00 91.00 183 PRO A CA 1
ATOM 1445 C C . PRO A 1 183 ? -16.009 -5.055 4.130 1.00 91.00 183 PRO A C 1
ATOM 1447 O O . PRO A 1 183 ? -16.509 -6.159 4.320 1.00 91.00 183 PRO A O 1
ATOM 1450 N N . GLY A 1 184 ? -15.122 -4.521 4.976 1.00 89.38 184 GLY A N 1
ATOM 1451 C CA . GLY A 1 184 ? -14.714 -5.167 6.231 1.00 89.38 184 GLY A CA 1
ATOM 1452 C C . GLY A 1 184 ? -13.923 -6.475 6.088 1.00 89.38 184 GLY A C 1
ATOM 1453 O O . GLY A 1 184 ? -13.666 -7.117 7.103 1.00 89.38 184 GLY A O 1
ATOM 1454 N N . HIS A 1 185 ? -13.544 -6.874 4.867 1.00 91.50 185 HIS A N 1
ATOM 1455 C CA . HIS A 1 185 ? -12.839 -8.136 4.616 1.00 91.50 185 HIS A CA 1
ATOM 1456 C C . HIS A 1 185 ? -11.543 -7.946 3.827 1.00 91.50 185 HIS A C 1
ATOM 1458 O O . HIS A 1 185 ? -10.508 -8.471 4.234 1.00 91.50 185 HIS A O 1
ATOM 1464 N N . VAL A 1 186 ? -11.572 -7.216 2.705 1.00 94.00 186 VAL A N 1
ATOM 1465 C CA . VAL A 1 186 ? -10.416 -7.107 1.800 1.00 94.00 186 VAL A CA 1
ATOM 1466 C C . VAL A 1 186 ? -10.296 -5.698 1.234 1.00 94.00 186 VAL A C 1
ATOM 1468 O O . VAL A 1 186 ? -11.264 -5.135 0.737 1.00 94.00 186 VAL A O 1
ATOM 1471 N N . LEU A 1 187 ? -9.083 -5.156 1.240 1.00 96.38 187 LEU A N 1
ATOM 1472 C CA . LEU A 1 187 ? -8.699 -3.983 0.464 1.00 96.38 187 LEU A CA 1
ATOM 1473 C C . LEU A 1 187 ? -7.374 -4.295 -0.231 1.00 96.38 187 LEU A C 1
ATOM 1475 O O . LEU A 1 187 ? -6.398 -4.631 0.436 1.00 96.38 187 LEU A O 1
ATOM 1479 N N . THR A 1 188 ? -7.338 -4.183 -1.557 1.00 96.06 188 THR A N 1
ATOM 1480 C CA . TH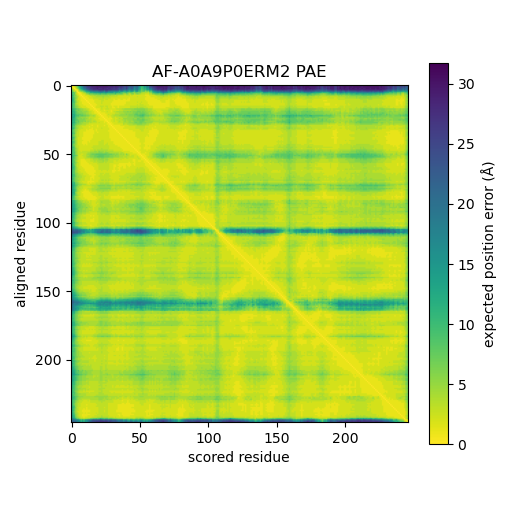R A 1 188 ? -6.104 -4.295 -2.342 1.00 96.06 188 THR A CA 1
ATOM 1481 C C . THR A 1 188 ? -5.790 -2.974 -3.029 1.00 96.06 188 THR A C 1
ATOM 1483 O O . THR A 1 188 ? -6.698 -2.241 -3.422 1.00 96.06 188 THR A O 1
ATOM 1486 N N . LEU A 1 189 ? -4.500 -2.678 -3.175 1.00 97.06 189 LEU A N 1
ATOM 1487 C CA . LEU A 1 189 ? -3.974 -1.509 -3.873 1.00 97.06 189 LEU A CA 1
ATOM 1488 C C . LEU A 1 189 ? -2.805 -1.974 -4.748 1.00 97.06 189 LEU A C 1
ATOM 1490 O O . LEU A 1 189 ? -1.946 -2.705 -4.265 1.00 97.06 189 LEU A O 1
ATOM 1494 N N . GLN A 1 190 ? -2.774 -1.563 -6.015 1.00 96.19 190 GLN A N 1
ATOM 1495 C CA . GLN A 1 190 ? -1.642 -1.839 -6.915 1.00 96.19 190 GLN A CA 1
ATOM 1496 C C . GLN A 1 190 ? -0.436 -0.929 -6.643 1.00 96.19 190 GLN A C 1
ATOM 1498 O O . GLN A 1 190 ? 0.699 -1.297 -6.934 1.00 96.19 190 GLN A O 1
ATOM 1503 N N . GLY A 1 191 ? -0.680 0.278 -6.127 1.00 96.75 191 GLY A N 1
ATOM 1504 C CA . GLY A 1 191 ? 0.380 1.215 -5.762 1.00 96.75 191 GLY A CA 1
ATOM 1505 C C . GLY A 1 191 ? 0.814 1.087 -4.305 1.00 96.75 191 GLY A C 1
ATOM 1506 O O . GLY A 1 191 ? 0.245 0.332 -3.523 1.00 96.75 191 GLY A O 1
ATOM 1507 N N . HIS A 1 192 ? 1.805 1.896 -3.958 1.00 96.75 192 HIS A N 1
ATOM 1508 C CA . HIS A 1 192 ? 2.555 1.877 -2.713 1.00 96.75 192 HIS A CA 1
ATOM 1509 C C . HIS A 1 192 ? 2.409 3.193 -1.930 1.00 96.75 192 HIS A C 1
ATOM 1511 O O . HIS A 1 192 ? 3.354 3.986 -1.864 1.00 96.75 192 HIS A O 1
ATOM 1517 N N . PRO A 1 193 ? 1.241 3.502 -1.343 1.00 97.19 193 PRO A N 1
ATOM 1518 C CA . PRO A 1 193 ? 1.100 4.698 -0.511 1.00 97.19 193 PRO A CA 1
ATOM 1519 C C . PRO A 1 193 ? 1.993 4.664 0.748 1.00 97.19 193 PRO A C 1
ATOM 1521 O O . PRO A 1 193 ? 2.306 5.698 1.337 1.00 97.19 193 PRO A O 1
ATOM 1524 N N . GLU A 1 194 ? 2.489 3.498 1.146 1.00 95.94 194 GLU A N 1
ATOM 1525 C CA . GLU A 1 194 ? 3.499 3.352 2.186 1.00 95.94 194 GLU A CA 1
ATOM 1526 C C . GLU A 1 194 ? 4.896 3.839 1.750 1.00 95.94 194 GLU A C 1
ATOM 1528 O O . GLU A 1 194 ? 5.745 4.068 2.612 1.00 95.94 194 GLU A O 1
ATOM 1533 N N . PHE A 1 195 ? 5.151 4.066 0.454 1.00 94.25 195 PHE A N 1
ATOM 1534 C CA . PHE A 1 195 ? 6.441 4.573 -0.036 1.00 94.25 195 PHE A CA 1
ATOM 1535 C C . PHE A 1 195 ? 6.515 6.101 0.047 1.00 94.25 195 PHE A C 1
ATOM 1537 O O . PHE A 1 195 ? 5.547 6.814 -0.206 1.00 94.25 195 PHE A O 1
ATOM 1544 N N . ASP A 1 196 ? 7.711 6.610 0.346 1.00 93.38 196 ASP A N 1
ATOM 1545 C CA . ASP A 1 196 ? 8.119 7.959 -0.045 1.00 93.38 196 ASP A CA 1
ATOM 1546 C C . ASP A 1 196 ? 8.901 7.918 -1.371 1.00 93.38 196 ASP A C 1
ATOM 1548 O O . ASP A 1 196 ? 9.197 6.854 -1.931 1.00 93.38 196 ASP A O 1
ATOM 1552 N N . SER A 1 197 ? 9.277 9.095 -1.873 1.00 95.25 197 SER A N 1
ATOM 1553 C CA . SER A 1 197 ? 10.077 9.199 -3.093 1.00 95.25 197 SER A CA 1
ATOM 1554 C C . SER A 1 197 ? 11.456 8.542 -2.965 1.00 95.25 197 SER A C 1
ATOM 1556 O O . SER A 1 197 ? 12.009 8.066 -3.956 1.00 95.25 197 SER A O 1
ATOM 1558 N N . TYR A 1 198 ? 12.015 8.464 -1.755 1.00 92.25 198 TYR A N 1
ATOM 1559 C CA . TYR A 1 198 ? 13.311 7.839 -1.504 1.00 92.25 198 TYR A CA 1
ATOM 1560 C C . TYR A 1 198 ? 13.256 6.320 -1.705 1.00 92.25 198 TYR A C 1
ATOM 1562 O O . TYR A 1 198 ? 14.036 5.781 -2.496 1.00 92.25 198 TYR A O 1
ATOM 1570 N N . ILE A 1 199 ? 12.304 5.637 -1.065 1.00 90.81 199 ILE A N 1
ATOM 1571 C CA . ILE A 1 199 ? 12.103 4.190 -1.215 1.00 90.81 199 ILE A CA 1
ATOM 1572 C C . ILE A 1 199 ? 11.779 3.857 -2.674 1.00 90.81 199 ILE A C 1
ATOM 1574 O O . ILE A 1 199 ? 12.356 2.917 -3.230 1.00 90.81 199 ILE A O 1
ATOM 1578 N N . ASN A 1 200 ? 10.923 4.652 -3.327 1.00 94.44 200 ASN A N 1
ATOM 1579 C CA . ASN A 1 200 ? 10.581 4.417 -4.727 1.00 94.44 200 ASN A CA 1
ATOM 1580 C C . ASN A 1 200 ? 11.798 4.593 -5.657 1.00 94.44 200 ASN A C 1
ATOM 1582 O O . ASN A 1 200 ? 12.059 3.720 -6.484 1.00 94.44 200 ASN A O 1
ATOM 1586 N N . LYS A 1 201 ? 12.616 5.643 -5.482 1.00 94.19 201 LYS A N 1
ATOM 1587 C CA . LYS A 1 201 ? 13.859 5.841 -6.258 1.00 94.19 201 LYS A CA 1
ATOM 1588 C C . LYS A 1 201 ? 14.804 4.649 -6.154 1.00 94.19 201 LYS A C 1
ATOM 1590 O O . LYS A 1 201 ? 15.316 4.185 -7.173 1.00 94.19 201 LYS A O 1
ATOM 1595 N N . LEU A 1 202 ? 15.049 4.155 -4.940 1.00 90.88 202 LEU A N 1
ATOM 1596 C CA . LEU A 1 202 ? 15.963 3.031 -4.724 1.00 90.88 202 LEU A CA 1
ATOM 1597 C C . LEU A 1 202 ? 15.420 1.736 -5.329 1.00 90.88 202 LEU A C 1
ATOM 1599 O O . LEU A 1 202 ? 16.159 1.002 -5.991 1.00 90.88 202 LEU A O 1
ATOM 1603 N N . SER A 1 203 ? 14.123 1.494 -5.159 1.00 90.50 203 SER A N 1
ATOM 1604 C CA . SER A 1 203 ? 13.448 0.322 -5.713 1.00 90.50 203 SER A CA 1
ATOM 1605 C C . SER A 1 203 ? 13.440 0.361 -7.244 1.00 90.50 203 SER A C 1
ATOM 1607 O O . SER A 1 203 ? 13.822 -0.617 -7.884 1.00 90.50 203 SER A O 1
ATOM 1609 N N . THR A 1 204 ? 13.147 1.524 -7.833 1.00 94.44 204 THR A N 1
ATOM 1610 C CA . THR A 1 204 ? 13.216 1.769 -9.280 1.00 94.44 204 THR A CA 1
ATOM 1611 C C . THR A 1 204 ? 14.630 1.570 -9.818 1.00 94.44 204 THR A C 1
ATOM 1613 O O . THR A 1 204 ? 14.806 0.909 -10.834 1.00 94.44 204 THR A O 1
ATOM 1616 N N . ALA A 1 205 ? 15.666 2.064 -9.132 1.00 92.50 205 ALA A N 1
ATOM 1617 C CA . ALA A 1 205 ? 17.054 1.851 -9.548 1.00 92.50 205 ALA A CA 1
ATOM 1618 C C . ALA A 1 205 ? 17.463 0.368 -9.493 1.00 92.50 205 ALA A C 1
ATOM 1620 O O . ALA A 1 205 ? 18.190 -0.116 -10.363 1.00 92.50 205 ALA A O 1
ATOM 1621 N N . SER A 1 206 ? 16.997 -0.371 -8.482 1.00 89.75 206 SER A N 1
ATOM 1622 C CA . SER A 1 206 ? 17.218 -1.817 -8.393 1.00 89.75 206 SER A CA 1
ATOM 1623 C C . SER A 1 206 ? 16.534 -2.554 -9.546 1.00 89.75 206 SER A C 1
ATOM 1625 O O . SER A 1 206 ? 17.181 -3.317 -10.267 1.00 89.75 206 SER A O 1
ATOM 1627 N N . LEU A 1 207 ? 15.257 -2.247 -9.776 1.00 90.88 207 LEU A N 1
ATOM 1628 C CA . LEU A 1 207 ? 14.450 -2.819 -10.845 1.00 90.88 207 LEU A CA 1
ATOM 1629 C C . LEU A 1 207 ? 15.034 -2.521 -12.231 1.00 90.88 207 LEU A C 1
ATOM 1631 O O . LEU A 1 207 ? 15.161 -3.426 -13.051 1.00 90.88 207 LEU A O 1
ATOM 1635 N N . ALA A 1 208 ? 15.456 -1.282 -12.473 1.00 93.88 208 ALA A N 1
ATOM 1636 C CA . ALA A 1 208 ? 16.053 -0.845 -13.729 1.00 93.88 208 ALA A CA 1
ATOM 1637 C C . ALA A 1 208 ? 17.313 -1.636 -14.087 1.00 93.88 208 ALA A C 1
ATOM 1639 O O . ALA A 1 208 ? 17.495 -2.007 -15.245 1.00 93.88 208 ALA A O 1
ATOM 1640 N N . ARG A 1 209 ? 18.158 -1.953 -13.096 1.00 91.00 209 ARG A N 1
ATOM 1641 C CA . ARG A 1 209 ? 19.333 -2.815 -13.302 1.00 91.00 209 ARG A CA 1
ATOM 1642 C C . ARG A 1 209 ? 18.942 -4.249 -13.653 1.00 91.00 209 ARG A C 1
ATOM 1644 O O . ARG A 1 209 ? 19.610 -4.863 -14.476 1.00 91.00 209 ARG A O 1
ATOM 1651 N N . ALA A 1 210 ? 17.877 -4.771 -13.046 1.00 89.75 210 ALA A N 1
ATOM 1652 C CA . ALA A 1 210 ? 17.408 -6.135 -13.283 1.00 89.75 210 ALA A CA 1
ATOM 1653 C C . ALA A 1 210 ? 16.654 -6.295 -14.616 1.00 89.75 210 ALA A C 1
ATOM 1655 O O . ALA A 1 210 ? 16.723 -7.351 -15.240 1.00 89.75 210 ALA A O 1
ATOM 1656 N N . ARG A 1 211 ? 15.921 -5.262 -15.050 1.00 91.44 211 ARG A N 1
ATOM 1657 C CA . ARG A 1 211 ? 15.033 -5.296 -16.226 1.00 91.44 211 ARG A CA 1
ATOM 1658 C C . ARG A 1 211 ? 15.565 -4.527 -17.437 1.00 91.44 211 ARG A C 1
ATOM 1660 O O . ARG A 1 211 ? 14.987 -4.641 -18.510 1.00 91.44 211 ARG A O 1
ATOM 1667 N N . GLY A 1 212 ? 16.666 -3.794 -17.286 1.00 95.00 212 GLY A N 1
ATOM 1668 C CA . GLY A 1 212 ? 17.344 -3.103 -18.382 1.00 95.00 212 GLY A CA 1
ATOM 1669 C C . GLY A 1 212 ? 16.628 -1.841 -18.861 1.00 95.00 212 GLY A C 1
ATOM 1670 O O . GLY A 1 212 ? 16.500 -1.648 -20.066 1.00 95.00 212 GLY A O 1
ATOM 1671 N N . PHE A 1 213 ? 16.165 -0.987 -17.941 1.00 96.31 213 PHE A N 1
ATOM 1672 C CA . PHE A 1 213 ? 15.535 0.285 -18.321 1.00 96.31 213 PHE A CA 1
ATOM 1673 C C . PHE A 1 213 ? 16.539 1.223 -18.996 1.00 96.31 213 PHE A C 1
ATOM 1675 O O . PHE A 1 213 ? 17.703 1.322 -18.599 1.00 96.31 213 PHE A O 1
ATOM 1682 N N . SER A 1 214 ? 16.068 1.944 -20.007 1.00 96.94 214 SER A N 1
ATOM 1683 C CA . SER A 1 214 ? 16.824 2.977 -20.703 1.00 96.94 214 SER A CA 1
ATOM 1684 C C . SER A 1 214 ? 17.040 4.220 -19.831 1.00 96.94 214 SER A C 1
ATOM 1686 O O . SER A 1 214 ? 16.329 4.480 -18.859 1.00 96.94 214 SER A O 1
ATOM 1688 N N . ASN A 1 215 ? 18.012 5.052 -20.218 1.00 96.75 215 ASN A N 1
ATOM 1689 C CA . ASN A 1 215 ? 18.242 6.340 -19.557 1.00 96.75 215 ASN A CA 1
ATOM 1690 C C . ASN A 1 215 ? 17.034 7.285 -19.678 1.00 96.75 215 ASN A C 1
ATOM 1692 O O . ASN A 1 215 ? 16.805 8.092 -18.781 1.00 96.75 215 ASN A O 1
ATOM 1696 N N . GLU A 1 216 ? 16.276 7.191 -20.774 1.00 97.62 216 GLU A N 1
ATOM 1697 C CA . GLU A 1 216 ? 15.069 7.989 -20.994 1.00 97.62 216 GLU A CA 1
ATOM 1698 C C . GLU A 1 216 ? 13.953 7.578 -20.029 1.00 97.62 216 GLU A C 1
ATOM 1700 O O . GLU A 1 216 ? 13.391 8.437 -19.351 1.00 97.62 216 GLU A O 1
ATOM 1705 N N . GLU A 1 217 ? 13.705 6.273 -19.881 1.00 97.12 217 GLU A N 1
ATOM 1706 C CA . GLU A 1 217 ? 12.758 5.741 -18.893 1.00 97.12 217 GLU A CA 1
ATOM 1707 C C . GLU A 1 217 ? 13.154 6.146 -17.473 1.00 97.12 217 GLU A C 1
ATOM 1709 O O . GLU A 1 217 ? 12.331 6.661 -16.719 1.00 97.12 217 GLU A O 1
ATOM 1714 N N . MET A 1 218 ? 14.432 5.997 -17.115 1.00 97.56 218 MET A N 1
ATOM 1715 C CA . MET A 1 218 ? 14.920 6.397 -15.793 1.00 97.56 218 MET A CA 1
ATOM 1716 C C . MET A 1 218 ? 14.751 7.893 -15.537 1.00 97.56 218 MET A C 1
ATOM 1718 O O . MET A 1 218 ? 14.351 8.289 -14.440 1.00 97.56 218 MET A O 1
ATOM 1722 N N . HIS A 1 219 ? 15.023 8.731 -16.540 1.00 97.69 219 HIS A N 1
ATOM 1723 C CA . HIS A 1 219 ? 14.793 10.166 -16.430 1.00 97.69 219 HIS A CA 1
ATOM 1724 C C . HIS A 1 219 ? 13.302 10.470 -16.240 1.00 97.69 219 HIS A C 1
ATOM 1726 O O . HIS A 1 219 ? 12.946 11.208 -15.321 1.00 97.69 219 HIS A O 1
ATOM 1732 N N . HIS A 1 220 ? 12.434 9.850 -17.039 1.00 97.69 220 HIS A N 1
ATOM 1733 C CA . HIS A 1 220 ? 10.988 10.006 -16.942 1.00 97.69 220 HIS A CA 1
ATOM 1734 C C . HIS A 1 220 ? 10.449 9.598 -15.561 1.00 97.69 220 HIS A C 1
ATOM 1736 O O . HIS A 1 220 ? 9.811 10.409 -14.887 1.00 97.69 220 HIS A O 1
ATOM 1742 N N . TYR A 1 221 ? 10.763 8.390 -15.089 1.00 98.25 221 TYR A N 1
ATOM 1743 C CA . TYR A 1 221 ? 10.299 7.902 -13.790 1.00 98.25 221 TYR A CA 1
ATOM 1744 C C . TYR A 1 221 ? 10.834 8.746 -12.635 1.00 98.25 221 TYR A C 1
ATOM 1746 O O . TYR A 1 221 ? 10.087 9.040 -11.705 1.00 98.25 221 TYR A O 1
ATOM 1754 N N . SER A 1 222 ? 12.079 9.233 -12.713 1.00 97.75 222 SER A N 1
ATOM 1755 C CA . SER A 1 222 ? 12.618 10.125 -11.680 1.00 97.75 222 SER A CA 1
ATOM 1756 C C . SER A 1 222 ? 11.790 11.403 -11.505 1.00 97.75 222 SER A C 1
AT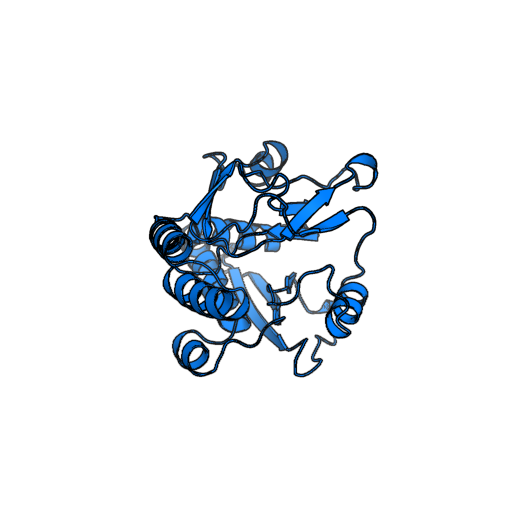OM 1758 O O . SER A 1 222 ? 11.630 11.868 -10.382 1.00 97.75 222 SER A O 1
ATOM 1760 N N . GLN A 1 223 ? 11.204 11.940 -12.581 1.00 98.25 223 GLN A N 1
ATOM 1761 C CA . GLN A 1 223 ? 10.322 13.108 -12.504 1.00 98.25 223 GLN A CA 1
ATOM 1762 C C . GLN A 1 223 ? 8.955 12.762 -11.905 1.00 98.25 223 GLN A C 1
ATOM 1764 O O . GLN A 1 223 ? 8.381 13.578 -11.186 1.00 98.25 223 GLN A O 1
ATOM 1769 N N . LEU A 1 224 ? 8.420 11.574 -12.203 1.00 98.44 224 LEU A N 1
ATOM 1770 C CA . LEU A 1 224 ? 7.143 11.113 -11.650 1.00 98.44 224 LEU A CA 1
ATOM 1771 C C . LEU A 1 224 ? 7.236 10.846 -10.145 1.00 98.44 224 LEU A C 1
ATOM 1773 O O . LEU A 1 224 ? 6.316 11.190 -9.409 1.00 98.44 224 LEU A O 1
ATOM 1777 N N . ILE A 1 225 ? 8.345 10.262 -9.689 1.00 98.44 225 ILE A N 1
ATOM 1778 C CA . ILE A 1 225 ? 8.575 9.910 -8.281 1.00 98.44 225 ILE A CA 1
ATOM 1779 C C . ILE A 1 225 ? 8.621 11.152 -7.374 1.00 98.44 225 ILE A C 1
ATOM 1781 O O . ILE A 1 225 ? 8.213 11.080 -6.218 1.00 98.44 225 ILE A O 1
ATOM 1785 N N . GLU A 1 226 ? 9.071 12.294 -7.900 1.00 97.94 226 GLU A N 1
ATOM 1786 C CA . GLU A 1 226 ? 9.216 13.549 -7.144 1.00 97.94 226 GLU A CA 1
ATOM 1787 C C . GLU A 1 226 ? 7.942 14.398 -7.060 1.00 97.94 226 GLU A C 1
ATOM 1789 O O . GLU A 1 226 ? 7.953 15.467 -6.447 1.00 97.94 226 GLU A O 1
ATOM 1794 N N . ARG A 1 227 ? 6.845 13.977 -7.696 1.00 98.00 227 ARG A N 1
ATOM 1795 C CA . ARG A 1 227 ? 5.575 14.709 -7.610 1.00 98.00 227 ARG A CA 1
ATOM 1796 C C . ARG A 1 227 ? 4.989 14.606 -6.197 1.00 98.00 227 ARG A C 1
ATOM 1798 O O . ARG A 1 227 ? 5.282 13.678 -5.452 1.00 98.00 227 ARG A O 1
ATOM 1805 N N . GLY A 1 228 ? 4.136 15.565 -5.842 1.00 96.38 228 GLY A N 1
ATOM 1806 C CA . GLY A 1 228 ? 3.384 15.513 -4.589 1.00 96.38 228 GLY A CA 1
ATOM 1807 C C . GLY A 1 228 ? 2.344 14.393 -4.601 1.00 96.38 228 GLY A C 1
ATOM 1808 O O . GLY A 1 228 ? 1.725 14.137 -5.635 1.00 96.38 228 GLY A O 1
ATOM 1809 N N . ASP A 1 229 ? 2.138 13.760 -3.449 1.00 96.38 229 ASP A N 1
ATOM 1810 C CA . ASP A 1 229 ? 1.187 12.670 -3.263 1.00 96.38 229 ASP A CA 1
ATOM 1811 C C . ASP A 1 229 ? 0.189 12.943 -2.118 1.00 96.38 229 ASP A C 1
ATOM 1813 O O . ASP A 1 229 ? 0.170 14.004 -1.496 1.00 96.38 229 ASP A O 1
ATOM 1817 N N . SER A 1 230 ? -0.712 11.990 -1.904 1.00 95.94 230 SER A N 1
ATOM 1818 C CA . SER A 1 230 ? -1.764 11.945 -0.886 1.00 95.94 230 SER A CA 1
ATOM 1819 C C . SER A 1 230 ? -1.549 10.757 0.057 1.00 95.94 230 SER A C 1
ATOM 1821 O O . SER A 1 230 ? -2.514 10.161 0.543 1.00 95.94 230 SER A O 1
ATOM 1823 N N . ARG A 1 231 ? -0.293 10.364 0.305 1.00 95.00 231 ARG A N 1
ATOM 1824 C CA . ARG A 1 231 ? 0.014 9.128 1.039 1.00 95.00 231 ARG A CA 1
ATOM 1825 C C . ARG A 1 231 ? -0.516 9.100 2.471 1.00 95.00 231 ARG A C 1
ATOM 1827 O O . ARG A 1 231 ? -0.896 8.042 2.963 1.00 95.00 231 ARG A O 1
ATOM 1834 N N . GLN A 1 232 ? -0.585 10.251 3.136 1.00 95.75 232 GLN A N 1
ATOM 1835 C CA . GLN A 1 232 ? -1.164 10.365 4.477 1.00 95.75 232 GLN A CA 1
ATOM 1836 C C . GLN A 1 232 ? -2.675 10.104 4.440 1.00 95.75 232 GLN A C 1
ATOM 1838 O O . GLN A 1 232 ? -3.196 9.358 5.264 1.00 95.75 232 GLN A O 1
ATOM 1843 N N . LEU A 1 233 ? -3.375 10.636 3.430 1.00 97.06 233 LEU A N 1
ATOM 1844 C CA . LEU A 1 233 ? -4.805 10.385 3.239 1.00 97.06 233 LEU A CA 1
ATOM 1845 C C . LEU A 1 233 ? -5.083 8.907 2.927 1.00 97.06 233 LEU A C 1
ATOM 1847 O O . LEU A 1 233 ? -6.031 8.334 3.460 1.00 97.06 233 LEU A O 1
ATOM 1851 N N . ALA A 1 234 ? -4.230 8.266 2.123 1.00 97.75 234 ALA A N 1
ATOM 1852 C CA . ALA A 1 234 ? -4.298 6.823 1.900 1.00 97.75 234 ALA A CA 1
ATOM 1853 C C .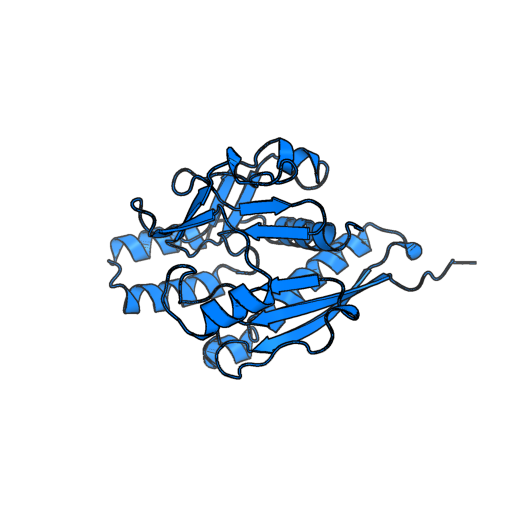 ALA A 1 234 ? -4.059 6.022 3.199 1.00 97.75 234 ALA A C 1
ATOM 1855 O O . ALA A 1 234 ? -4.717 5.008 3.417 1.00 97.75 234 ALA A O 1
ATOM 1856 N N . GLY A 1 235 ? -3.190 6.499 4.097 1.00 97.75 235 GLY A N 1
ATOM 1857 C CA . GLY A 1 235 ? -2.973 5.883 5.412 1.00 97.75 235 GLY A CA 1
ATOM 1858 C C . GLY A 1 235 ? -4.212 5.971 6.298 1.00 97.75 235 GLY A C 1
ATOM 1859 O O . GLY A 1 235 ? -4.617 4.978 6.900 1.00 97.75 235 GLY A O 1
ATOM 1860 N N . GLN A 1 236 ? -4.876 7.131 6.309 1.00 97.31 236 GLN A N 1
ATOM 1861 C CA . GLN A 1 236 ? -6.162 7.308 6.994 1.00 97.31 236 GLN A CA 1
ATOM 1862 C C . GLN A 1 236 ? -7.235 6.370 6.428 1.00 97.31 236 GLN A C 1
ATOM 1864 O O . GLN A 1 236 ? -7.965 5.751 7.197 1.00 97.31 236 GLN A O 1
ATOM 1869 N N . LEU A 1 237 ? -7.303 6.210 5.103 1.00 97.50 237 LEU A N 1
ATOM 1870 C CA . LEU A 1 237 ? -8.209 5.262 4.448 1.00 97.50 237 LEU A CA 1
ATOM 1871 C C . LEU A 1 237 ? -7.956 3.817 4.903 1.00 97.50 237 LEU A C 1
ATOM 1873 O O . LEU A 1 237 ? -8.903 3.119 5.262 1.00 97.50 237 LEU A O 1
ATOM 1877 N N . VAL A 1 238 ? -6.697 3.367 4.901 1.00 97.56 238 VAL A N 1
ATOM 1878 C CA . VAL A 1 238 ? -6.343 2.001 5.321 1.00 97.56 238 VAL A CA 1
ATOM 1879 C C . VAL A 1 238 ? -6.627 1.787 6.809 1.00 97.56 238 VAL A C 1
ATOM 1881 O O . VAL A 1 238 ? -7.158 0.744 7.188 1.00 97.56 238 VAL A O 1
ATOM 1884 N N . LEU A 1 239 ? -6.350 2.778 7.659 1.00 97.19 239 LEU A N 1
ATOM 1885 C CA . LEU A 1 239 ? -6.718 2.705 9.070 1.00 97.19 239 LEU A CA 1
ATOM 1886 C C . LEU A 1 239 ? -8.237 2.595 9.246 1.00 97.19 239 LEU A C 1
ATOM 1888 O O . LEU A 1 239 ? -8.699 1.721 9.978 1.00 97.19 239 LEU A O 1
ATOM 1892 N N . GLU A 1 240 ? -9.020 3.445 8.577 1.00 95.56 240 GLU A N 1
ATOM 1893 C CA . GLU A 1 240 ? -10.484 3.398 8.658 1.00 95.56 240 GLU A CA 1
ATOM 1894 C C . GLU A 1 240 ? -11.040 2.072 8.132 1.00 95.56 240 GLU A C 1
ATOM 1896 O O . GLU A 1 240 ? -11.994 1.548 8.706 1.00 95.56 240 GLU A O 1
ATOM 1901 N N . PHE A 1 241 ? -10.419 1.471 7.112 1.00 96.50 241 PHE A N 1
ATOM 1902 C CA . PHE A 1 241 ? -10.744 0.111 6.681 1.00 96.50 241 PHE A CA 1
ATOM 1903 C C . PHE A 1 241 ? -10.619 -0.901 7.831 1.00 96.50 241 PHE A C 1
ATOM 1905 O O . PHE A 1 241 ? -11.579 -1.621 8.092 1.00 96.50 241 PHE A O 1
ATOM 1912 N N . PHE A 1 242 ? -9.510 -0.905 8.578 1.00 95.75 242 PHE A N 1
ATOM 1913 C CA . PHE A 1 242 ? -9.348 -1.788 9.746 1.00 95.75 242 PHE A CA 1
ATOM 1914 C C . PHE A 1 242 ? -10.254 -1.422 10.933 1.00 95.75 242 PHE A C 1
ATOM 1916 O O . PHE A 1 242 ? -10.483 -2.236 11.831 1.00 95.75 242 PHE A O 1
ATOM 1923 N N . CYS A 1 243 ? -10.780 -0.198 10.968 1.00 92.31 243 CYS A N 1
ATOM 1924 C CA . CYS A 1 243 ? -11.712 0.233 12.007 1.00 92.31 243 CYS A CA 1
ATOM 1925 C C . CYS A 1 243 ? -13.146 -0.236 11.756 1.00 92.31 243 CYS A C 1
ATOM 1927 O O . CYS A 1 243 ? -13.898 -0.363 12.735 1.00 92.31 243 CYS A O 1
ATOM 1929 N N . GLN A 1 244 ? -13.512 -0.502 10.493 1.00 86.12 244 GLN A N 1
ATOM 1930 C CA . GLN A 1 244 ? -14.810 -1.065 10.124 1.00 86.12 244 GLN A CA 1
ATOM 1931 C C . GLN A 1 244 ? -14.988 -2.410 10.833 1.00 86.12 244 GLN A C 1
ATOM 1933 O O . GLN A 1 244 ? -14.196 -3.332 10.673 1.00 86.12 244 GLN A O 1
ATOM 1938 N N . THR A 1 245 ? -16.016 -2.514 11.671 1.00 60.50 245 THR A N 1
ATOM 1939 C CA . THR A 1 245 ? -16.398 -3.781 12.298 1.00 60.50 245 THR A CA 1
ATOM 1940 C C . THR A 1 245 ? -17.178 -4.625 11.299 1.00 60.50 245 THR A C 1
ATOM 1942 O O . THR A 1 245 ? -18.105 -4.105 10.672 1.00 60.50 245 THR A O 1
ATOM 1945 N N . SER A 1 246 ? -16.805 -5.900 11.176 1.00 48.28 246 SER A N 1
ATOM 1946 C CA . SER A 1 246 ? -17.604 -6.945 10.524 1.00 48.28 246 SER A CA 1
ATOM 1947 C C . SER A 1 246 ? -18.947 -7.149 11.223 1.00 48.28 246 SER A C 1
ATOM 1949 O O . SER A 1 246 ? -18.986 -7.013 12.471 1.00 48.28 246 SER A O 1
#

Nearest PDB structures (foldseek):
  8khs-assembly1_A  TM=6.865E-01  e=4.079E-09  Alcaligenes ammonioxydans
  2ghr-assembly1_A-2  TM=6.349E-01  e=1.355E-07  Bacillus cereus
  2h2w-assembly1_A-2  TM=5.862E-01  e=1.259E-06  Thermotoga maritima
  2w15-assembly1_A  TM=4.046E-01  e=3.988E+00  Bothrops asper
  6yxx-assembly1_EF  TM=3.681E-01  e=9.127E+00  Trypanosoma brucei brucei

Secondary structure (DSSP, 8-state):
----PPPEEEEEEEEE-----HHHHHHH--HHHHHHHHHHHHHHHHHTTS-GGG-EEEEEEEEESSSS----S-GGG-SEEEE---SS-TTS--HHHHHHHHHTT--SSEEEEE-TT--EEEEEEEEE-HHHHTTSTTTSTTSEEEEEEEE-EEEEE-GGGS-TT-EE-EE-SS-S-S-EEETTTEE--SS-TT--HHHHHHHHHHHHHHHT--HHHHHHHHHHHTS---HHHHHHHHHHHHHS--